Protein 3CJS (pdb70)

Structure (mmCIF, N/CA/C/O backbone):
data_3CJS
#
_entry.id   3CJS
#
_cell.length_a   103.211
_cell.length_b   33.948
_cell.length_c   71.090
_cell.angle_alpha   90.00
_cell.angle_beta   131.76
_cell.angle_gamma   90.00
#
_symmetry.space_group_name_H-M   'C 1 2 1'
#
loop_
_entity.id
_entity.type
_entity.pdbx_description
1 polymer 'Ribosomal protein L11 methyltransferase'
2 polymer '50S ribosomal protein L11'
3 non-polymer 1,2-ETHANEDIOL
4 water water
#
loop_
_atom_site.group_PDB
_atom_site.id
_atom_site.type_symbol
_atom_site.label_atom_id
_atom_site.label_alt_id
_atom_site.label_comp_id
_atom_site.label_asym_id
_atom_site.label_entity_id
_atom_site.label_seq_id
_atom_site.pdbx_PDB_ins_code
_atom_site.Cartn_x
_atom_site.Cartn_y
_atom_site.Cartn_z
_atom_site.occupancy
_atom_site.B_iso_or_equiv
_atom_site.auth_seq_id
_atom_site.auth_comp_id
_atom_site.auth_asym_id
_atom_site.auth_atom_id
_atom_site.pdbx_PDB_model_num
ATOM 1 N N . MET A 1 1 ? 10.524 -12.637 33.360 1.00 21.37 1 MET A N 1
ATOM 2 C CA . MET A 1 1 ? 10.539 -12.273 31.919 1.00 20.76 1 MET A CA 1
ATOM 3 C C . MET A 1 1 ? 11.457 -13.240 31.200 1.00 18.97 1 MET A C 1
ATOM 4 O O . MET A 1 1 ? 12.338 -13.825 31.814 1.00 19.38 1 MET A O 1
ATOM 9 N N . TRP A 1 2 ? 11.200 -13.433 29.916 1.00 16.23 2 TRP A N 1
ATOM 10 C CA . TRP A 1 2 ? 12.080 -14.205 29.052 1.00 14.71 2 TRP A CA 1
ATOM 11 C C . TRP A 1 2 ? 12.730 -13.268 28.054 1.00 14.98 2 TRP A C 1
ATOM 12 O O . TRP A 1 2 ? 12.175 -12.208 27.720 1.00 16.04 2 TRP A O 1
ATOM 23 N N . VAL A 1 3 ? 13.948 -13.605 27.662 1.00 13.87 3 VAL A N 1
ATOM 24 C CA . VAL A 1 3 ? 14.588 -12.907 26.565 1.00 14.02 3 VAL A CA 1
ATOM 25 C C . VAL A 1 3 ? 14.854 -13.877 25.418 1.00 12.72 3 VAL A C 1
ATOM 26 O O . VAL A 1 3 ? 15.216 -15.035 25.644 1.00 12.66 3 VAL A O 1
ATOM 30 N N . TYR A 1 4 ? 14.666 -13.388 24.202 1.00 12.03 4 TYR A N 1
ATOM 31 C CA . TYR A 1 4 ? 15.040 -14.077 22.971 1.00 11.67 4 TYR A CA 1
ATOM 32 C C . TYR A 1 4 ? 16.270 -13.346 22.459 1.00 12.02 4 TYR A C 1
ATOM 33 O O . TYR A 1 4 ? 16.182 -12.175 22.093 1.00 12.15 4 TYR A O 1
ATOM 42 N N . ARG A 1 5 ? 17.412 -14.033 22.460 1.00 11.81 5 ARG A N 1
ATOM 43 C CA . ARG A 1 5 ? 18.677 -13.422 22.069 1.00 12.52 5 ARG A CA 1
ATOM 44 C C . ARG A 1 5 ? 18.999 -13.806 20.645 1.00 12.02 5 ARG A C 1
ATOM 45 O O . ARG A 1 5 ? 19.043 -15.003 20.311 1.00 11.77 5 ARG A O 1
ATOM 53 N N . LEU A 1 6 ? 19.244 -12.799 19.811 1.00 12.13 6 LEU A N 1
ATOM 54 C CA . LEU A 1 6 ? 19.584 -12.991 18.416 1.00 12.66 6 LEU A CA 1
ATOM 55 C C . LEU A 1 6 ? 20.906 -12.307 18.109 1.00 13.07 6 LEU A C 1
ATOM 56 O O . LEU A 1 6 ? 21.100 -11.136 18.433 1.00 13.06 6 LEU A O 1
ATOM 61 N N . LYS A 1 7 ? 21.814 -13.034 17.473 1.00 13.39 7 LYS A N 1
ATOM 62 C CA . LYS A 1 7 ? 23.028 -12.420 16.961 1.00 13.92 7 LYS A CA 1
ATOM 63 C C . LYS A 1 7 ? 22.674 -11.370 15.911 1.00 13.84 7 LYS A C 1
ATOM 64 O O . LYS A 1 7 ? 21.884 -11.644 15.009 1.00 14.71 7 LYS A O 1
ATOM 70 N N . GLY A 1 8 ? 23.268 -10.184 16.031 1.00 13.08 8 GLY A N 1
ATOM 71 C CA . GLY A 1 8 ? 23.053 -9.110 15.068 1.00 13.45 8 GLY A CA 1
ATOM 72 C C . GLY A 1 8 ? 22.734 -7.789 15.738 1.00 13.89 8 GLY A C 1
ATOM 73 O O . GLY A 1 8 ? 22.447 -7.730 16.933 1.00 15.16 8 GLY A O 1
ATOM 74 N N . THR A 1 9 ? 22.758 -6.723 14.950 1.00 14.28 9 THR A N 1
ATOM 75 C CA . THR A 1 9 ? 22.354 -5.398 15.416 1.00 14.00 9 THR A CA 1
ATOM 76 C C . THR A 1 9 ? 20.907 -5.147 15.045 1.00 13.76 9 THR A C 1
ATOM 77 O O . THR A 1 9 ? 20.330 -5.871 14.229 1.00 13.74 9 THR A O 1
ATOM 81 N N . LEU A 1 10 ? 20.319 -4.103 15.627 1.00 13.41 10 LEU A N 1
ATOM 82 C CA . LEU A 1 10 ? 18.959 -3.703 15.264 1.00 13.53 10 LEU A CA 1
ATOM 83 C C . LEU A 1 10 ? 18.851 -3.385 13.776 1.00 13.88 10 LEU A C 1
ATOM 84 O O . LEU A 1 10 ? 17.856 -3.729 13.137 1.00 14.29 10 LEU A O 1
ATOM 89 N N . GLU A 1 11 ? 19.873 -2.734 13.229 1.00 15.15 11 GLU A N 1
ATOM 90 C CA . GLU A 1 11 ? 19.918 -2.450 11.799 1.00 16.08 11 GLU A CA 1
ATOM 91 C C . GLU A 1 11 ? 19.893 -3.736 10.978 1.00 16.25 11 GLU A C 1
ATOM 92 O O . GLU A 1 11 ? 19.039 -3.914 10.110 1.00 17.02 11 GLU A O 1
ATOM 98 N N . ALA A 1 12 ? 20.837 -4.627 11.260 1.00 16.16 12 ALA A N 1
ATOM 99 C CA . ALA A 1 12 ? 20.984 -5.875 10.502 1.00 16.13 12 ALA A CA 1
ATOM 100 C C . ALA A 1 12 ? 19.726 -6.740 10.552 1.00 15.98 12 ALA A C 1
ATOM 101 O O . ALA A 1 12 ? 19.371 -7.392 9.565 1.00 17.15 12 ALA A O 1
ATOM 103 N N . LEU A 1 13 ? 19.056 -6.744 11.702 1.00 14.63 13 LEU A N 1
ATOM 104 C CA . LEU A 1 13 ? 17.886 -7.591 11.885 1.00 14.08 13 LEU A CA 1
ATOM 105 C C . LEU A 1 13 ? 16.564 -6.885 11.586 1.00 13.80 13 LEU A C 1
ATOM 106 O O . LEU A 1 13 ? 15.493 -7.470 11.753 1.00 13.33 13 LEU A O 1
ATOM 111 N N . ASP A 1 14 ? 16.645 -5.641 11.119 1.00 13.96 14 ASP A N 1
ATOM 112 C CA . ASP A 1 14 ? 15.456 -4.819 10.877 1.00 14.42 14 ASP A CA 1
ATOM 113 C C . ASP A 1 14 ? 14.246 -5.557 10.269 1.00 14.12 14 ASP A C 1
ATOM 114 O O . ASP A 1 14 ? 13.131 -5.427 10.780 1.00 13.97 14 ASP A O 1
ATOM 119 N N . PRO A 1 15 ? 14.453 -6.327 9.173 1.00 13.79 15 PRO A N 1
ATOM 120 C CA . PRO A 1 15 ? 13.298 -6.962 8.531 1.00 14.11 15 PRO A CA 1
ATOM 121 C C . PRO A 1 15 ? 12.446 -7.862 9.418 1.00 13.94 15 PRO A C 1
ATOM 122 O O . PRO A 1 15 ? 11.241 -7.960 9.190 1.00 14.78 15 PRO A O 1
ATOM 126 N N . ILE A 1 16 ? 13.047 -8.498 10.425 1.00 13.73 16 ILE A N 1
ATOM 127 C CA . ILE A 1 16 ? 12.281 -9.416 11.278 1.00 14.07 16 ILE A CA 1
ATOM 128 C C . ILE A 1 16 ? 11.753 -8.798 12.576 1.00 14.22 16 ILE A C 1
ATOM 129 O O . ILE A 1 16 ? 11.011 -9.441 13.317 1.00 14.17 16 ILE A O 1
ATOM 134 N N . LEU A 1 17 ? 12.103 -7.541 12.832 1.00 14.98 17 LEU A N 1
ATOM 135 C CA . LEU A 1 17 ? 11.742 -6.922 14.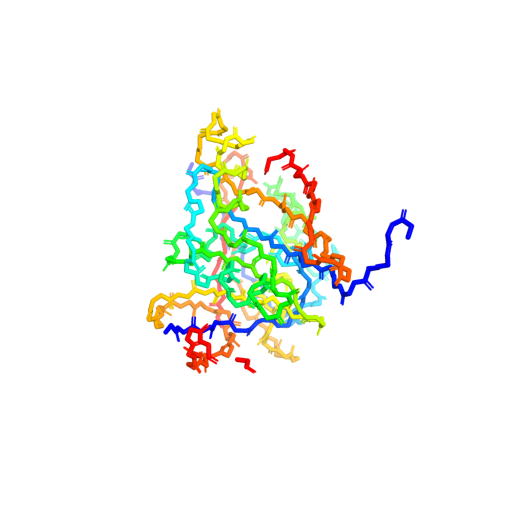116 1.00 15.84 17 LEU A CA 1
ATOM 136 C C . LEU A 1 17 ? 10.227 -6.720 14.333 1.00 16.44 17 LEU A C 1
ATOM 137 O O . LEU A 1 17 ? 9.731 -7.017 15.420 1.00 16.26 17 LEU A O 1
ATOM 142 N N . PRO A 1 18 ? 9.487 -6.224 13.315 1.00 17.41 18 PRO A N 1
ATOM 143 C CA . PRO A 1 18 ? 8.027 -6.131 13.483 1.00 18.11 18 PRO A CA 1
ATOM 144 C C . PRO A 1 18 ? 7.394 -7.481 13.836 1.00 18.76 18 PRO A C 1
ATOM 145 O O . PRO A 1 18 ? 6.490 -7.541 14.677 1.00 19.52 18 PRO A O 1
ATOM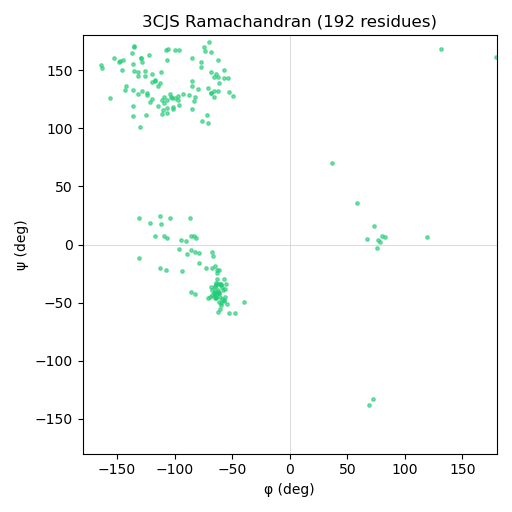 149 N N . GLY A 1 19 ? 7.895 -8.554 13.232 1.00 19.01 19 GLY A N 1
ATOM 150 C CA . GLY A 1 19 ? 7.437 -9.905 13.543 1.00 18.86 19 GLY A CA 1
ATOM 151 C C . GLY A 1 19 ? 7.658 -10.304 14.992 1.00 18.71 19 GLY A C 1
ATOM 152 O O . GLY A 1 19 ? 6.859 -11.046 15.564 1.00 19.37 19 GLY A O 1
ATOM 153 N N . LEU A 1 20 ? 8.740 -9.814 15.594 1.00 17.64 20 LEU A N 1
ATOM 154 C CA . LEU A 1 20 ? 8.993 -10.086 17.013 1.00 16.64 20 LEU A CA 1
ATOM 155 C C . LEU A 1 20 ? 7.943 -9.398 17.882 1.00 16.22 20 LEU A C 1
ATOM 156 O O . LEU A 1 20 ? 7.432 -9.984 18.830 1.00 16.02 20 LEU A O 1
ATOM 161 N N . PHE A 1 21 ? 7.624 -8.148 17.558 1.00 15.71 21 PHE A N 1
ATOM 162 C CA . PHE A 1 21 ? 6.567 -7.434 18.276 1.00 15.78 21 PHE A CA 1
ATOM 163 C C . PHE A 1 21 ? 5.196 -8.074 18.070 1.00 16.43 21 PHE A C 1
ATOM 164 O O . PHE A 1 21 ? 4.422 -8.215 19.022 1.00 15.98 21 PHE A O 1
ATOM 172 N N . ASP A 1 22 ? 4.914 -8.479 16.830 1.00 17.39 22 ASP A N 1
ATOM 173 C CA . ASP A 1 22 ? 3.666 -9.180 16.508 1.00 18.54 22 ASP A CA 1
ATOM 174 C C . ASP A 1 22 ? 3.562 -10.480 17.315 1.00 18.49 22 ASP A C 1
ATOM 175 O O . ASP A 1 22 ? 2.466 -10.897 17.708 1.00 19.34 22 ASP A O 1
ATOM 180 N N . GLY A 1 23 ? 4.707 -11.107 17.565 1.00 18.01 23 GLY A N 1
ATOM 181 C CA . GLY A 1 23 ? 4.756 -12.311 18.367 1.00 17.59 23 GLY A CA 1
ATOM 182 C C . GLY A 1 23 ? 4.684 -12.079 19.867 1.00 17.18 23 GLY A C 1
ATOM 183 O O . GLY A 1 23 ? 4.623 -13.039 20.632 1.00 17.45 23 GLY A O 1
ATOM 184 N N . GLY A 1 24 ? 4.728 -10.813 20.292 1.00 16.11 24 GLY A N 1
ATOM 185 C CA . GLY A 1 24 ? 4.543 -10.466 21.700 1.00 15.36 24 GLY A CA 1
ATOM 186 C C . GLY A 1 24 ? 5.714 -9.768 22.389 1.00 14.46 24 GLY A C 1
ATOM 187 O O . GLY A 1 24 ? 5.664 -9.530 23.594 1.00 15.07 24 GLY A O 1
ATOM 188 N N . ALA A 1 25 ? 6.754 -9.417 21.643 1.00 13.98 25 ALA A N 1
ATOM 189 C CA . ALA A 1 25 ? 7.895 -8.709 22.258 1.00 13.88 25 ALA A CA 1
ATOM 190 C C . ALA A 1 25 ? 7.432 -7.376 22.843 1.00 13.44 25 ALA A C 1
ATOM 191 O O . ALA A 1 25 ? 6.621 -6.655 22.226 1.00 13.99 25 ALA A O 1
ATOM 193 N N . ARG A 1 26 ? 7.938 -7.046 24.029 1.00 12.86 26 ARG A N 1
ATOM 194 C CA . ARG A 1 26 ? 7.561 -5.810 24.724 1.00 13.52 26 ARG A CA 1
ATOM 195 C C . ARG A 1 26 ? 8.538 -4.672 24.412 1.00 12.44 26 ARG A C 1
ATOM 196 O O . ARG A 1 26 ? 8.206 -3.482 24.542 1.00 12.38 26 ARG A O 1
ATOM 204 N N . GLY A 1 27 ? 9.746 -5.041 24.013 1.00 11.16 27 GLY A N 1
ATOM 205 C CA . GLY A 1 27 ? 10.767 -4.062 23.667 1.00 10.63 27 GLY A CA 1
ATOM 206 C C . GLY A 1 27 ? 12.027 -4.803 23.275 1.00 10.59 27 GLY A C 1
ATOM 207 O O . GLY A 1 27 ? 12.184 -5.991 23.615 1.00 11.27 27 GLY A O 1
ATOM 208 N N . LEU A 1 28 ? 12.914 -4.101 22.568 1.00 10.36 28 LEU A N 1
ATOM 209 C CA . LEU A 1 28 ? 14.183 -4.648 22.116 1.00 10.62 28 LEU A CA 1
ATOM 210 C C . LEU A 1 28 ? 15.321 -3.844 22.712 1.00 10.38 28 LEU A C 1
ATOM 211 O O . LEU A 1 28 ? 15.196 -2.628 22.888 1.00 10.81 28 LEU A O 1
ATOM 216 N N . TRP A 1 29 ? 16.428 -4.517 22.998 1.00 10.34 29 TRP A N 1
ATOM 217 C CA . TRP A 1 29 ? 17.614 -3.858 23.548 1.00 10.98 29 TRP A CA 1
ATOM 218 C C . TRP A 1 29 ? 18.810 -4.411 22.810 1.00 11.19 29 TRP A C 1
ATOM 219 O O . TRP A 1 29 ? 19.055 -5.623 22.830 1.00 11.28 29 TRP A O 1
ATOM 230 N N . GLU A 1 30 ? 19.540 -3.529 22.128 1.00 11.02 30 GLU A N 1
ATOM 231 C CA . GLU A 1 30 ? 20.742 -3.952 21.417 1.00 12.60 30 GLU A CA 1
ATOM 232 C C . GLU A 1 30 ? 21.901 -3.988 22.405 1.00 13.49 30 GLU A C 1
ATOM 233 O O . GLU A 1 30 ? 22.202 -2.980 23.040 1.00 12.67 30 GLU A O 1
ATOM 239 N N . ARG A 1 31 ? 22.554 -5.143 22.524 1.00 14.83 31 ARG A N 1
ATOM 240 C CA . ARG A 1 31 ? 23.662 -5.331 23.479 1.00 17.55 31 ARG A CA 1
ATOM 241 C C . ARG A 1 31 ? 24.834 -6.081 22.866 1.00 18.59 31 ARG A C 1
ATOM 242 O O . ARG A 1 31 ? 24.732 -7.279 22.618 1.00 19.70 31 ARG A O 1
ATOM 250 N N . GLU A 1 32 ? 25.947 -5.386 22.658 1.00 20.01 32 GLU A N 1
ATOM 251 C CA . GLU A 1 32 ? 27.191 -5.999 22.181 1.00 20.29 32 GLU A CA 1
ATOM 252 C C . GLU A 1 32 ? 27.014 -7.130 21.160 1.00 20.26 32 GLU A C 1
ATOM 253 O O . GLU A 1 32 ? 27.223 -8.303 21.471 1.00 20.85 32 GLU A O 1
ATOM 259 N N . GLY A 1 33 ? 26.585 -6.767 19.957 1.00 20.45 33 GLY A N 1
ATOM 260 C CA . GLY A 1 33 ? 26.500 -7.723 18.859 1.00 19.60 33 GLY A CA 1
ATOM 261 C C . GLY A 1 33 ? 25.237 -8.567 18.841 1.00 18.38 33 GLY A C 1
ATOM 262 O O . GLY A 1 33 ? 25.130 -9.489 18.032 1.00 19.34 33 GLY A O 1
ATOM 263 N N . GLU A 1 34 ? 24.287 -8.261 19.731 1.00 16.71 34 GLU A N 1
ATOM 264 C CA . GLU A 1 34 ? 23.063 -9.040 19.867 1.00 15.82 34 GLU A CA 1
ATOM 265 C C . GLU A 1 34 ? 21.864 -8.125 20.004 1.00 14.88 34 GLU A C 1
ATOM 266 O O . GLU A 1 34 ? 21.978 -6.992 20.490 1.00 15.21 34 GLU A O 1
ATOM 272 N N . VAL A 1 35 ? 20.700 -8.642 19.626 1.00 13.33 35 VAL A N 1
ATOM 273 C CA . VAL A 1 35 ? 19.437 -8.011 19.970 1.00 13.40 35 VAL A CA 1
ATOM 274 C C . VAL A 1 35 ? 18.751 -8.893 21.001 1.00 13.61 35 VAL A C 1
ATOM 275 O O . VAL A 1 35 ? 18.597 -10.109 20.794 1.00 13.32 35 VAL A O 1
ATOM 279 N N . TRP A 1 36 ? 18.377 -8.277 22.125 1.00 12.66 36 TRP A N 1
ATOM 280 C CA . TRP A 1 36 ? 17.597 -8.940 23.162 1.00 12.92 36 TRP A CA 1
ATOM 281 C C . TRP A 1 36 ? 16.150 -8.502 23.032 1.00 12.43 36 TRP A C 1
ATOM 282 O O . TRP A 1 36 ? 15.827 -7.316 23.179 1.00 12.84 36 TRP A O 1
ATOM 293 N N . ALA A 1 37 ? 15.276 -9.461 22.764 1.00 12.28 37 ALA A N 1
ATOM 294 C CA . ALA A 1 37 ? 13.847 -9.197 22.641 1.00 12.23 37 ALA A CA 1
ATOM 295 C C . ALA A 1 37 ? 13.147 -9.741 23.872 1.00 12.32 37 ALA A C 1
ATOM 296 O O . ALA A 1 37 ? 13.279 -10.924 24.174 1.00 12.70 37 ALA A O 1
ATOM 298 N N . PHE A 1 38 ? 12.403 -8.897 24.578 1.00 12.66 38 PHE A N 1
ATOM 299 C CA . PHE A 1 38 ? 11.797 -9.272 25.854 1.00 12.50 38 PHE A CA 1
ATOM 300 C C . PHE A 1 38 ? 10.350 -9.709 25.723 1.00 12.99 38 PHE A C 1
ATOM 301 O O . PHE A 1 38 ? 9.518 -8.980 25.172 1.00 13.39 38 PHE A O 1
ATOM 309 N N . PHE A 1 39 ? 10.049 -10.884 26.265 1.00 12.26 39 PHE A N 1
ATOM 310 C CA . PHE A 1 39 ? 8.721 -11.498 26.162 1.00 13.02 39 PHE A CA 1
ATOM 311 C C . PHE A 1 39 ? 8.278 -11.956 27.540 1.00 13.18 39 PHE A C 1
ATOM 312 O O . PHE A 1 39 ? 9.094 -12.451 28.314 1.00 13.76 39 PHE A O 1
ATOM 320 N N . PRO A 1 40 ? 6.970 -11.868 27.844 1.00 12.63 40 PRO A N 1
ATOM 321 C CA . PRO A 1 40 ? 6.525 -12.447 29.102 1.00 12.76 40 PRO A CA 1
ATOM 322 C C . PRO A 1 40 ? 6.811 -13.947 29.206 1.00 12.27 40 PRO A C 1
ATOM 323 O O . PRO A 1 40 ? 7.083 -14.442 30.296 1.00 13.55 40 PRO A O 1
ATOM 327 N N . ALA A 1 41 ? 6.714 -14.664 28.089 1.00 11.86 41 ALA A N 1
ATOM 328 C CA . ALA A 1 41 ? 7.050 -16.090 28.058 1.00 12.43 41 ALA A CA 1
ATOM 329 C C . ALA A 1 41 ? 7.493 -16.420 26.651 1.00 12.34 41 ALA A C 1
ATOM 330 O O . ALA A 1 41 ? 7.200 -15.669 25.715 1.00 13.34 41 ALA A O 1
ATOM 332 N N . PRO A 1 42 ? 8.214 -17.541 26.481 1.00 12.19 42 PRO A N 1
ATOM 333 C CA . PRO A 1 42 ? 8.574 -17.930 25.120 1.00 12.24 42 PRO A CA 1
ATOM 334 C C . PRO A 1 42 ? 7.366 -18.106 24.214 1.00 12.46 42 PRO A C 1
ATOM 335 O O . PRO A 1 42 ? 6.275 -18.431 24.685 1.00 12.63 42 PRO A O 1
ATOM 339 N N . VAL A 1 43 ? 7.575 -17.850 22.924 1.00 12.27 43 VAL A N 1
ATOM 340 C CA . VAL A 1 43 ? 6.537 -18.009 21.913 1.00 12.54 43 VAL A CA 1
ATOM 341 C C . VAL A 1 43 ? 7.148 -18.687 20.697 1.00 12.03 43 VAL A C 1
ATOM 342 O O . VAL A 1 43 ? 8.376 -18.763 20.561 1.00 12.61 43 VAL A O 1
ATOM 346 N N . ASP A 1 44 ? 6.295 -19.180 19.815 1.00 12.78 44 ASP A N 1
ATOM 347 C CA . ASP A 1 44 ? 6.709 -19.827 18.594 1.00 13.01 44 ASP A CA 1
ATOM 348 C C . ASP A 1 44 ? 7.283 -18.826 17.567 1.00 13.40 44 ASP A C 1
ATOM 349 O O . ASP A 1 44 ? 6.563 -17.985 17.047 1.00 13.54 44 ASP A O 1
ATOM 354 N N . LEU A 1 45 ? 8.588 -18.917 17.311 1.00 13.06 45 LEU A N 1
ATOM 355 C CA . LEU A 1 45 ? 9.299 -18.099 16.322 1.00 13.75 45 LEU A CA 1
ATOM 356 C C . LEU A 1 45 ? 10.223 -19.006 15.522 1.00 13.94 45 LEU A C 1
ATOM 357 O O . LEU A 1 45 ? 10.696 -20.008 16.059 1.00 14.77 45 LEU A O 1
ATOM 362 N N . PRO A 1 46 ? 10.479 -18.668 14.243 1.00 14.14 46 PRO A N 1
ATOM 363 C CA . PRO A 1 46 ? 11.282 -19.514 13.355 1.00 14.24 46 PRO A CA 1
ATOM 364 C C . PRO A 1 46 ? 12.792 -19.243 13.344 1.00 14.44 46 PRO A C 1
ATOM 365 O O . PRO A 1 46 ? 13.522 -19.898 12.606 1.00 15.95 46 PRO A O 1
ATOM 369 N N . TYR A 1 47 ? 13.267 -18.315 14.168 1.00 12.51 47 TYR A N 1
ATOM 370 C CA . TYR A 1 47 ? 14.606 -17.746 13.966 1.00 12.40 47 TYR A CA 1
ATOM 371 C C . TYR A 1 47 ? 15.757 -18.462 14.644 1.00 11.94 47 TYR A C 1
ATOM 372 O O . TYR A 1 47 ? 16.911 -18.119 14.407 1.00 11.85 47 TYR A O 1
ATOM 381 N N . GLU A 1 48 ? 15.444 -19.441 15.494 1.00 11.48 48 GLU A N 1
ATOM 382 C CA . GLU A 1 48 ? 16.472 -20.161 16.265 1.00 11.97 48 GLU A CA 1
ATOM 383 C C . GLU A 1 48 ? 17.294 -19.206 17.135 1.00 11.68 48 GLU A C 1
ATOM 384 O O . GLU A 1 48 ? 18.506 -19.389 17.316 1.00 12.50 48 GLU A O 1
ATOM 390 N N . GLY A 1 49 ? 16.636 -18.187 17.668 1.00 11.42 49 GLY A N 1
ATOM 391 C CA . GLY A 1 49 ? 17.258 -17.391 18.718 1.00 11.58 49 GLY A CA 1
ATOM 392 C C . GLY A 1 49 ? 17.347 -18.212 19.994 1.00 11.46 49 GLY A C 1
ATOM 393 O O . GLY A 1 49 ? 16.817 -19.325 20.078 1.00 12.72 49 GLY A O 1
ATOM 394 N N . VAL A 1 50 ? 17.994 -17.652 21.004 1.00 11.13 50 VAL A N 1
ATOM 395 C CA . VAL A 1 50 ? 18.192 -18.363 22.267 1.00 10.90 50 VAL A CA 1
ATOM 396 C C . VAL A 1 50 ? 17.211 -17.810 23.291 1.00 10.79 50 VAL A C 1
ATOM 397 O O . VAL A 1 50 ? 17.146 -16.598 23.515 1.00 11.07 50 VAL A O 1
ATOM 401 N N . TRP A 1 51 ? 16.448 -18.713 23.904 1.00 10.38 51 TRP A N 1
ATOM 402 C CA . TRP A 1 51 ? 15.557 -18.367 25.016 1.00 10.30 51 TRP A CA 1
ATOM 403 C C . TRP A 1 51 ? 16.288 -18.438 26.349 1.00 11.03 51 TRP A C 1
ATOM 404 O O . TRP A 1 51 ? 16.919 -19.451 26.669 1.00 10.36 51 TRP A O 1
ATOM 415 N N . GLU A 1 52 ? 16.177 -17.361 27.125 1.00 11.08 52 GLU A N 1
ATOM 416 C CA . GLU A 1 52 ? 16.809 -17.266 28.431 1.00 12.45 52 GLU A CA 1
ATOM 417 C C . GLU A 1 52 ? 15.888 -16.520 29.396 1.00 12.25 52 GLU A C 1
ATOM 418 O O . GLU A 1 52 ? 15.339 -15.476 29.048 1.00 12.58 52 GLU A O 1
ATOM 424 N N . GLU A 1 53 ? 15.707 -17.051 30.597 1.00 12.73 53 GLU A N 1
ATOM 425 C CA . GLU A 1 53 ? 14.893 -16.339 31.584 1.00 14.63 53 GLU A CA 1
ATOM 426 C C . GLU A 1 53 ? 15.730 -15.315 32.323 1.00 16.56 53 GLU A C 1
ATOM 427 O O . GLU 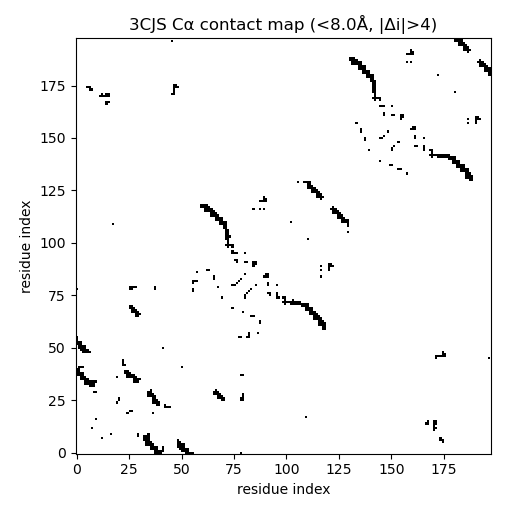A 1 53 ? 16.856 -15.607 32.735 1.00 16.39 53 GLU A O 1
ATOM 433 N N . VAL A 1 54 ? 15.153 -14.129 32.498 1.00 19.28 54 VAL A N 1
ATOM 434 C CA . VAL A 1 54 ? 15.812 -13.037 33.203 1.00 22.41 54 VAL A CA 1
ATOM 435 C C . VAL A 1 54 ? 14.929 -12.524 34.336 1.00 23.97 54 VAL A C 1
ATOM 436 O O . VAL A 1 54 ? 13.700 -12.513 34.218 1.00 24.18 54 VAL A O 1
ATOM 440 N N . GLY A 1 55 ? 15.556 -12.123 35.439 1.00 26.36 55 GLY A N 1
ATOM 441 C CA . GLY A 1 55 ? 14.845 -11.456 36.531 1.00 29.13 55 GLY A CA 1
ATOM 442 C C . GLY A 1 55 ? 14.750 -9.970 36.235 1.00 30.90 55 GLY A C 1
ATOM 443 O O . GLY A 1 55 ? 15.510 -9.447 35.413 1.00 31.72 55 GLY A O 1
ATOM 444 N N . ASP A 1 56 ? 13.813 -9.288 36.890 1.00 32.29 56 ASP A N 1
ATOM 445 C CA . ASP A 1 56 ? 13.643 -7.844 36.717 1.00 33.41 56 ASP A CA 1
ATOM 446 C C . ASP A 1 56 ? 14.875 -7.077 37.198 1.00 33.75 56 ASP A C 1
ATOM 447 O O . ASP A 1 56 ? 15.236 -6.045 36.624 1.00 34.01 56 ASP A O 1
ATOM 452 N N . GLU A 1 57 ? 15.514 -7.595 38.247 1.00 33.94 57 GLU A N 1
ATOM 453 C CA . GLU A 1 57 ? 16.714 -6.984 38.812 1.00 34.33 57 GLU A CA 1
ATOM 454 C C . GLU A 1 57 ? 17.549 -8.014 39.565 1.00 34.55 57 GLU A C 1
ATOM 455 O O . GLU A 1 57 ? 18.717 -7.776 39.872 1.00 34.76 57 GLU A O 1
ATOM 456 N N . TRP A 1 59 ? 20.635 -7.322 37.759 1.00 31.49 59 TRP A N 1
ATOM 457 C CA . TRP A 1 59 ? 21.849 -6.532 37.954 1.00 31.54 59 TRP A CA 1
ATOM 458 C C . TRP A 1 59 ? 22.175 -6.363 39.437 1.00 31.66 59 TRP A C 1
ATOM 459 O O . TRP A 1 59 ? 23.329 -6.136 39.807 1.00 32.03 59 TRP A O 1
ATOM 470 N N . MET B 2 1 ? 30.741 16.915 32.712 1.00 25.85 1 MET B N 1
ATOM 471 C CA . MET B 2 1 ? 30.419 17.823 31.570 1.00 25.51 1 MET B CA 1
ATOM 472 C C . MET B 2 1 ? 29.096 17.532 30.821 1.00 24.90 1 MET B C 1
ATOM 473 O O . MET B 2 1 ? 28.707 18.323 29.954 1.00 26.19 1 MET B O 1
ATOM 478 N N . LYS B 2 2 ? 28.370 16.452 31.126 1.00 23.20 2 LYS B N 1
ATOM 479 C CA . LYS B 2 2 ? 28.558 15.537 32.261 1.00 20.59 2 LYS B CA 1
ATOM 480 C C . LYS B 2 2 ? 29.293 14.272 31.821 1.00 18.38 2 LYS B C 1
ATOM 481 O O . LYS B 2 2 ? 29.404 14.023 30.627 1.00 19.47 2 LYS B O 1
ATOM 487 N N . LYS B 2 3 ? 29.763 13.469 32.779 1.00 15.79 3 LYS B N 1
ATOM 488 C CA . LYS B 2 3 ? 30.424 12.191 32.455 1.00 13.80 3 LYS B CA 1
ATOM 489 C C . LYS B 2 3 ? 29.418 11.082 32.195 1.00 12.94 3 LYS B C 1
ATOM 490 O O . LYS B 2 3 ? 28.513 10.822 33.001 1.00 13.61 3 LYS B O 1
ATOM 496 N N . VAL B 2 4 ? 29.571 10.443 31.051 1.00 11.49 4 VAL B N 1
ATOM 497 C CA . VAL B 2 4 ? 28.686 9.359 30.636 1.00 12.17 4 VAL B CA 1
ATOM 498 C C . VAL B 2 4 ? 29.046 8.047 31.326 1.00 12.55 4 VAL B C 1
ATOM 499 O O . VAL B 2 4 ? 30.227 7.664 31.389 1.00 12.06 4 VAL B O 1
ATOM 503 N N . VAL B 2 5 ? 28.030 7.347 31.834 1.00 12.15 5 VAL B N 1
ATOM 504 C CA . VAL B 2 5 ? 28.232 5.997 32.374 1.00 12.80 5 VAL B CA 1
ATOM 505 C C . VAL B 2 5 ? 27.664 4.886 31.493 1.00 13.09 5 VAL B C 1
ATOM 506 O O . VAL B 2 5 ? 28.087 3.738 31.602 1.00 13.42 5 VAL B O 1
ATOM 510 N N . ALA B 2 6 ? 26.704 5.213 30.635 1.00 11.97 6 ALA B N 1
ATOM 511 C CA . ALA B 2 6 ? 26.138 4.208 29.754 1.00 12.27 6 ALA B CA 1
ATOM 512 C C . ALA B 2 6 ? 25.382 4.840 28.623 1.00 11.86 6 ALA B C 1
ATOM 513 O O . ALA B 2 6 ? 24.874 5.961 28.752 1.00 12.23 6 ALA B O 1
ATOM 515 N N . VAL B 2 7 ? 25.285 4.095 27.533 1.00 12.54 7 VAL B N 1
ATOM 516 C CA . VAL B 2 7 ? 24.362 4.409 26.456 1.00 13.98 7 VAL B CA 1
ATOM 517 C C . VAL B 2 7 ? 23.551 3.154 26.176 1.00 14.07 7 VAL B C 1
ATOM 518 O O . VAL B 2 7 ? 24.092 2.044 26.087 1.00 15.17 7 VAL B O 1
ATOM 522 N N . VAL B 2 8 ? 22.243 3.338 26.082 1.00 12.55 8 VAL B N 1
ATOM 523 C CA . VAL B 2 8 ? 21.281 2.240 25.985 1.00 12.93 8 VAL B CA 1
ATOM 524 C C . VAL B 2 8 ? 20.515 2.423 24.685 1.00 11.92 8 VAL B C 1
ATOM 525 O O . VAL B 2 8 ? 19.899 3.473 24.486 1.00 12.28 8 VAL B O 1
ATOM 529 N N . LYS B 2 9 ? 20.554 1.421 23.812 1.00 12.08 9 LYS B N 1
ATOM 530 C CA . LYS B 2 9 ? 19.926 1.476 22.497 1.00 11.82 9 LYS B CA 1
ATOM 531 C C . LYS B 2 9 ? 18.742 0.504 22.501 1.00 11.02 9 LYS B C 1
ATOM 532 O O . LYS B 2 9 ? 18.936 -0.711 22.596 1.00 11.22 9 LYS B O 1
ATOM 538 N N . LEU B 2 10 ? 17.530 1.057 22.427 1.00 10.89 10 LEU B N 1
ATOM 539 C CA . LEU B 2 10 ? 16.289 0.273 22.492 1.00 11.36 10 LEU B CA 1
ATOM 540 C C . LEU B 2 10 ? 15.445 0.502 21.245 1.00 11.98 10 LEU B C 1
ATOM 541 O O . LEU B 2 10 ? 15.654 1.474 20.497 1.00 11.62 10 LEU B O 1
ATOM 546 N N . GLN B 2 11 ? 14.493 -0.404 21.023 1.00 11.46 11 GLN B N 1
ATOM 547 C CA . GLN B 2 11 ? 13.311 -0.099 20.222 1.00 12.07 11 GLN B CA 1
ATOM 548 C C . GLN B 2 11 ? 12.097 -0.398 21.079 1.00 10.94 11 GLN B C 1
ATOM 549 O O . GLN B 2 11 ? 11.979 -1.479 21.670 1.00 11.27 11 GLN B O 1
ATOM 555 N N . LEU B 2 12 ? 11.205 0.579 21.152 1.00 11.20 12 LEU B N 1
ATOM 556 C CA . LEU B 2 12 ? 10.028 0.488 22.006 1.00 11.35 12 LEU B CA 1
ATOM 557 C C . LEU B 2 12 ? 8.785 0.878 21.214 1.00 11.86 12 LEU B C 1
ATOM 558 O O . LEU B 2 12 ? 8.865 1.704 20.303 1.00 12.42 12 LEU B O 1
ATOM 563 N N . PRO B 2 13 ? 7.632 0.288 21.544 1.00 11.75 13 PRO B N 1
ATOM 564 C CA . PRO B 2 13 ? 6.393 0.684 20.877 1.00 11.88 13 PRO B CA 1
ATOM 565 C C . PRO B 2 13 ? 6.005 2.108 21.272 1.00 11.54 13 PRO B C 1
ATOM 566 O O . PRO B 2 13 ? 6.013 2.459 22.465 1.00 11.50 13 PRO B O 1
ATOM 570 N N . ALA B 2 14 ? 5.709 2.918 20.258 1.00 12.06 14 ALA B N 1
ATOM 571 C CA . ALA B 2 14 ? 5.306 4.309 20.471 1.00 12.53 14 ALA B CA 1
ATOM 572 C C . ALA B 2 14 ? 4.201 4.453 21.519 1.00 12.27 14 ALA B C 1
ATOM 573 O O . ALA B 2 14 ? 3.177 3.778 21.450 1.00 12.65 14 ALA B O 1
ATOM 575 N N . GLY B 2 15 ? 4.433 5.312 22.502 1.00 12.20 15 GLY B N 1
ATOM 576 C CA . GLY B 2 15 ? 3.420 5.652 23.500 1.00 13.19 15 GLY B CA 1
ATOM 577 C C . GLY B 2 15 ? 3.179 4.599 24.559 1.00 13.93 15 GLY B C 1
ATOM 578 O O . GLY B 2 15 ? 2.376 4.812 25.480 1.00 14.7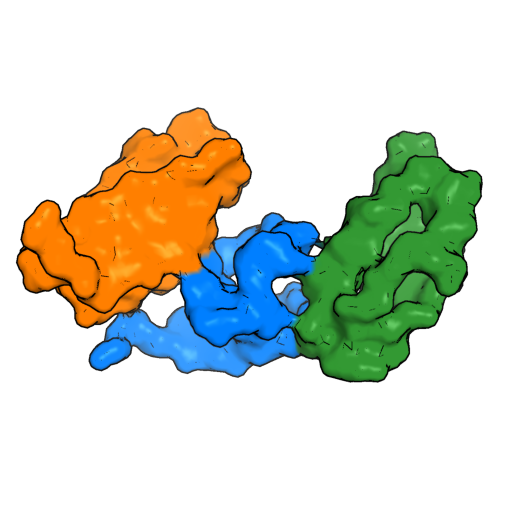4 15 GLY B O 1
ATOM 579 N N . LYS B 2 16 ? 3.864 3.464 24.443 1.00 14.30 16 LYS B N 1
ATOM 580 C CA . LYS B 2 16 ? 3.496 2.283 25.219 1.00 14.93 16 LYS B CA 1
ATOM 581 C C . LYS B 2 16 ? 4.604 1.751 26.112 1.00 15.18 16 LYS B C 1
ATOM 582 O O . LYS B 2 16 ? 4.544 0.595 26.560 1.00 17.38 16 LYS B O 1
ATOM 588 N N . ALA B 2 17 ? 5.615 2.576 26.388 1.00 14.31 17 ALA B N 1
ATOM 589 C CA . ALA B 2 17 ? 6.668 2.173 27.325 1.00 14.31 17 ALA B CA 1
ATOM 590 C C . ALA B 2 17 ? 6.109 1.971 28.730 1.00 13.96 17 ALA B C 1
ATOM 591 O O . ALA B 2 17 ? 5.186 2.673 29.147 1.00 13.71 17 ALA B O 1
ATOM 593 N N . THR B 2 18 ? 6.694 1.028 29.458 1.00 13.42 18 THR B N 1
ATOM 594 C CA . THR B 2 18 ? 6.398 0.849 30.878 1.00 13.71 18 THR B CA 1
ATOM 595 C C . THR B 2 18 ? 7.720 0.647 31.622 1.00 13.65 18 THR B C 1
ATOM 596 O O . THR B 2 18 ? 8.768 0.508 30.987 1.00 13.53 18 THR B O 1
ATOM 600 N N . PRO B 2 19 ? 7.688 0.668 32.968 1.00 14.47 19 PRO B N 1
ATOM 601 C CA . PRO B 2 19 ? 8.938 0.404 33.693 1.00 15.06 19 PRO B CA 1
ATOM 602 C C . PRO B 2 19 ? 9.478 -1.021 33.572 1.00 15.46 19 PRO B C 1
ATOM 603 O O . PRO B 2 19 ? 10.575 -1.308 34.081 1.00 16.44 19 PRO B O 1
ATOM 607 N N . ALA B 2 20 ? 8.718 -1.913 32.936 1.00 14.76 20 ALA B N 1
ATOM 608 C CA . ALA B 2 20 ? 9.148 -3.299 32.785 1.00 14.90 20 ALA B CA 1
ATOM 609 C C . ALA B 2 20 ? 10.362 -3.434 31.842 1.00 14.54 20 ALA B C 1
ATOM 610 O O . ALA B 2 20 ? 10.716 -2.481 31.132 1.00 15.38 20 ALA B O 1
ATOM 612 N N . PRO B 2 21 ? 11.035 -4.608 31.862 1.00 14.14 21 PRO B N 1
ATOM 613 C CA . PRO B 2 21 ? 12.158 -4.842 30.942 1.00 14.04 21 PRO B CA 1
ATOM 614 C C . PRO B 2 21 ? 11.760 -4.674 29.463 1.00 13.69 21 PRO B C 1
ATOM 615 O O . PRO B 2 21 ? 10.657 -5.053 29.082 1.00 14.49 21 PRO B O 1
ATOM 619 N N . PRO B 2 22 ? 12.658 -4.130 28.625 1.00 13.11 22 PRO B N 1
ATOM 620 C CA . PRO B 2 22 ? 14.060 -3.787 28.869 1.00 12.66 22 PRO B CA 1
ATOM 621 C C . PRO B 2 22 ? 14.311 -2.481 29.631 1.00 12.55 22 PRO B C 1
ATOM 622 O O . PRO B 2 22 ? 15.433 -2.281 30.104 1.00 12.82 22 PRO B O 1
ATOM 626 N N . VAL B 2 23 ? 13.303 -1.606 29.733 1.00 12.62 23 VAL B N 1
ATOM 627 C CA . VAL B 2 23 ? 13.513 -0.272 30.309 1.00 12.84 23 VAL B CA 1
ATOM 628 C C . VAL B 2 23 ? 14.016 -0.301 31.760 1.00 12.71 23 VAL B C 1
ATOM 629 O O . VAL B 2 23 ? 15.015 0.339 32.078 1.00 12.50 23 VAL B O 1
ATOM 633 N N . GLY B 2 24 ? 13.324 -1.035 32.629 1.00 13.30 24 GLY B N 1
ATOM 634 C CA . GLY B 2 24 ? 13.691 -1.087 34.042 1.00 13.39 24 GLY B CA 1
ATOM 635 C C . GLY B 2 24 ? 15.145 -1.456 34.290 1.00 13.80 24 GLY B C 1
ATOM 636 O O . GLY B 2 24 ? 15.878 -0.701 34.932 1.00 14.15 24 GLY B O 1
ATOM 637 N N . PRO B 2 25 ? 15.569 -2.636 33.820 1.00 14.41 25 PRO B N 1
ATOM 638 C CA . PRO B 2 25 ? 16.967 -3.008 34.057 1.00 14.89 25 PRO B CA 1
ATOM 639 C C . PRO B 2 25 ? 17.996 -2.169 33.308 1.00 14.71 25 PRO B C 1
ATOM 640 O O . PRO B 2 25 ? 19.065 -1.887 33.860 1.00 15.11 25 PRO B O 1
ATOM 644 N N . ALA B 2 26 ? 17.688 -1.774 32.070 1.00 13.66 26 ALA B N 1
ATOM 645 C CA . ALA B 2 26 ? 18.661 -1.046 31.239 1.00 13.78 26 ALA B CA 1
ATOM 646 C C . ALA B 2 26 ? 18.992 0.308 31.857 1.00 13.24 26 ALA B C 1
ATOM 647 O O . ALA B 2 26 ? 20.157 0.714 31.917 1.00 14.12 26 ALA B O 1
ATOM 649 N N . LEU B 2 27 ? 17.960 1.025 32.285 1.00 13.15 27 LEU B N 1
ATOM 650 C CA . LEU B 2 27 ? 18.164 2.304 32.962 1.00 13.58 27 LEU B CA 1
ATOM 651 C C . LEU B 2 27 ? 18.482 2.181 34.438 1.00 13.29 27 LEU B C 1
ATOM 652 O O . LEU B 2 27 ? 19.356 2.882 34.933 1.00 13.26 27 LEU B O 1
ATOM 657 N N . GLY B 2 28 ? 17.768 1.291 35.127 1.00 13.39 28 GLY B N 1
ATOM 658 C CA . GLY B 2 28 ? 17.880 1.162 36.571 1.00 14.13 28 GLY B CA 1
ATOM 659 C C . GLY B 2 28 ? 19.246 0.749 37.054 1.00 14.62 28 GLY B C 1
ATOM 660 O O . GLY B 2 28 ? 19.672 1.184 38.116 1.00 15.20 28 GLY B O 1
ATOM 661 N N . GLN B 2 29 ? 19.948 -0.073 36.277 1.00 15.19 29 GLN B N 1
ATOM 662 C CA . GLN B 2 29 ? 21.283 -0.487 36.714 1.00 16.49 29 GLN B CA 1
ATOM 663 C C . GLN B 2 29 ? 22.256 0.678 36.859 1.00 15.19 29 GLN B C 1
ATOM 664 O O . GLN B 2 29 ? 23.239 0.579 37.583 1.00 15.09 29 GLN B O 1
ATOM 670 N N . HIS B 2 30 ? 21.958 1.782 36.181 1.00 13.83 30 HIS B N 1
ATOM 671 C CA . HIS B 2 30 ? 22.757 2.991 36.276 1.00 14.52 30 HIS B CA 1
ATOM 672 C C . HIS B 2 30 ? 22.085 4.098 37.076 1.00 13.98 30 HIS B C 1
ATOM 673 O O . HIS B 2 30 ? 22.600 5.209 37.174 1.00 15.00 30 HIS B O 1
ATOM 680 N N . GLY B 2 31 ? 20.940 3.776 37.674 1.00 14.00 31 GLY B N 1
ATOM 681 C CA . GLY B 2 31 ? 20.245 4.717 38.546 1.00 13.57 31 GLY B CA 1
ATOM 682 C C . GLY B 2 31 ? 19.406 5.771 37.857 1.00 13.08 31 GLY B C 1
ATOM 683 O O . GLY B 2 31 ? 18.919 6.683 38.516 1.00 13.58 31 GLY B O 1
ATOM 684 N N . ALA B 2 32 ? 19.247 5.676 36.536 1.00 13.01 32 ALA B N 1
ATOM 685 C CA . ALA B 2 32 ? 18.379 6.618 35.833 1.00 12.49 32 ALA B C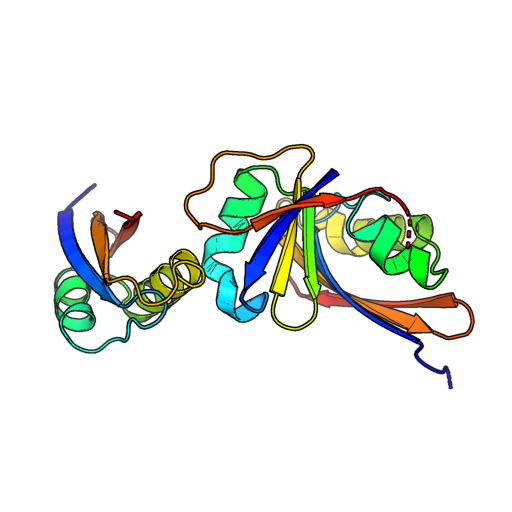A 1
ATOM 686 C C . ALA B 2 32 ? 16.933 6.429 36.271 1.00 12.39 32 ALA B C 1
ATOM 687 O O . ALA B 2 32 ? 16.489 5.310 36.483 1.00 12.31 32 ALA B O 1
ATOM 689 N N . ASN B 2 33 ? 16.200 7.534 36.357 1.00 12.06 33 ASN B N 1
ATOM 690 C CA . ASN B 2 33 ? 14.837 7.505 36.849 1.00 12.43 33 ASN B CA 1
ATOM 691 C C . ASN B 2 33 ? 13.922 6.838 35.834 1.00 12.40 33 ASN B C 1
ATOM 692 O O . ASN B 2 33 ? 13.584 7.428 34.807 1.00 12.11 33 ASN B O 1
ATOM 697 N N . ILE B 2 34 ? 13.539 5.598 36.131 1.00 12.43 34 ILE B N 1
ATOM 698 C CA . ILE B 2 34 ? 12.800 4.763 35.185 1.00 13.31 34 ILE B CA 1
ATOM 699 C C . ILE B 2 34 ? 11.476 5.397 34.784 1.00 13.36 34 ILE B C 1
ATOM 700 O O . ILE B 2 34 ? 11.162 5.510 33.589 1.00 13.60 34 ILE B O 1
ATOM 705 N N . MET B 2 35 ? 10.701 5.821 35.775 1.00 13.58 35 MET B N 1
ATOM 706 C CA . MET B 2 35 ? 9.398 6.411 35.491 1.00 13.87 35 MET B CA 1
ATOM 707 C C . MET B 2 35 ? 9.494 7.721 34.729 1.00 13.63 35 MET B C 1
ATOM 708 O O . MET B 2 35 ? 8.664 8.004 33.873 1.00 13.72 35 MET B O 1
ATOM 713 N N . GLU B 2 36 ? 10.513 8.523 35.023 1.00 13.23 36 GLU B N 1
ATOM 714 C CA . GLU B 2 36 ? 10.694 9.753 34.277 1.00 12.97 36 GLU B CA 1
ATOM 715 C C . GLU B 2 36 ? 10.968 9.452 32.810 1.00 12.11 36 GLU B C 1
ATOM 716 O O . GLU B 2 36 ? 10.437 10.124 31.935 1.00 11.75 36 GLU B O 1
ATOM 722 N N . PHE B 2 37 ? 11.812 8.455 32.538 1.00 11.42 37 PHE B N 1
ATOM 723 C CA . PHE B 2 37 ? 12.045 8.094 31.148 1.00 11.95 37 PHE B CA 1
ATOM 724 C C . PHE B 2 37 ? 10.772 7.570 30.479 1.00 11.62 37 PHE B C 1
ATOM 725 O O . PHE B 2 37 ? 10.456 7.943 29.355 1.00 12.19 37 PHE B O 1
ATOM 733 N N . VAL B 2 38 ? 10.055 6.691 31.169 1.00 11.98 38 VAL B N 1
ATOM 734 C CA . VAL B 2 38 ? 8.807 6.129 30.617 1.00 12.01 38 VAL B CA 1
ATOM 735 C C . VAL B 2 38 ? 7.856 7.254 30.216 1.00 11.32 38 VAL B C 1
ATOM 736 O O . VAL B 2 38 ? 7.345 7.285 29.082 1.00 11.63 38 VAL B O 1
ATOM 740 N N . LYS B 2 39 ? 7.617 8.177 31.144 1.00 11.24 39 LYS B N 1
ATOM 741 C CA . LYS B 2 39 ? 6.711 9.287 30.868 1.00 11.67 39 LYS B CA 1
ATOM 742 C C . LYS B 2 39 ? 7.220 10.167 29.726 1.00 11.22 39 LYS B C 1
ATOM 743 O O . LYS B 2 39 ? 6.455 10.602 28.889 1.00 11.47 39 LYS B O 1
ATOM 749 N N . ALA B 2 40 ? 8.526 10.431 29.700 1.00 11.00 40 ALA B N 1
ATOM 750 C CA . ALA B 2 40 ? 9.098 11.302 28.675 1.00 11.17 40 ALA B CA 1
ATOM 751 C C . ALA B 2 40 ? 9.056 10.660 27.291 1.00 11.32 40 ALA B C 1
ATOM 752 O O . ALA B 2 40 ? 8.692 11.317 26.306 1.00 11.51 40 ALA B O 1
ATOM 754 N N . PHE B 2 41 ? 9.432 9.380 27.220 1.00 10.83 41 PHE B N 1
ATOM 755 C CA . PHE B 2 41 ? 9.348 8.632 25.969 1.00 11.03 41 PHE B CA 1
ATOM 756 C C . PHE B 2 41 ? 7.910 8.571 25.468 1.00 10.70 41 PHE B C 1
ATOM 757 O O . PHE B 2 41 ? 7.653 8.771 24.275 1.00 11.35 41 PHE B O 1
ATOM 765 N N . ASN B 2 42 ? 6.983 8.282 26.374 1.00 10.19 42 ASN B N 1
ATOM 766 C CA . ASN B 2 42 ? 5.575 8.200 25.967 1.00 10.38 42 ASN B CA 1
ATOM 767 C C . ASN B 2 42 ? 5.026 9.550 25.489 1.00 10.85 42 ASN B C 1
ATOM 768 O O . ASN B 2 42 ? 4.259 9.604 24.530 1.00 11.80 42 ASN B O 1
ATOM 773 N N . ALA B 2 43 ? 5.459 10.638 26.126 1.00 11.07 43 ALA B N 1
ATOM 774 C CA . ALA B 2 43 ? 5.073 11.965 25.664 1.00 11.47 43 ALA B CA 1
ATOM 775 C C . ALA B 2 43 ? 5.671 12.231 24.276 1.00 11.00 43 ALA B C 1
ATOM 776 O O . ALA B 2 43 ? 5.000 12.762 23.395 1.00 11.80 43 ALA B O 1
ATOM 778 N N . ALA B 2 44 ? 6.930 11.835 24.085 1.00 11.65 44 ALA B N 1
ATOM 779 C CA . ALA B 2 44 ? 7.633 12.066 22.825 1.00 11.52 44 ALA B CA 1
ATOM 780 C C . ALA B 2 44 ? 7.071 11.272 21.666 1.00 12.42 44 ALA B C 1
ATOM 781 O O . ALA B 2 44 ? 7.304 11.617 20.512 1.00 13.23 44 ALA B O 1
ATOM 783 N N . THR B 2 45 ? 6.342 10.196 21.966 1.00 12.02 45 THR B N 1
ATOM 784 C CA . THR B 2 45 ? 5.959 9.239 20.927 1.00 12.54 45 THR B CA 1
ATOM 785 C C . THR B 2 45 ? 4.487 8.819 20.872 1.00 13.38 45 THR B C 1
ATOM 786 O O . THR B 2 45 ? 4.104 8.175 19.910 1.00 12.85 45 THR B O 1
ATOM 790 N N . ALA B 2 46 ? 3.668 9.140 21.883 1.00 13.95 46 ALA B N 1
ATOM 791 C CA . ALA B 2 46 ? 2.279 8.644 21.912 1.00 15.14 46 ALA B CA 1
ATOM 792 C C . ALA B 2 46 ? 1.476 8.988 20.663 1.00 16.06 46 ALA B C 1
ATOM 793 O O . ALA B 2 46 ? 0.650 8.192 20.213 1.00 16.14 46 ALA B O 1
ATOM 795 N N . ASN B 2 47 ? 1.742 10.154 20.081 1.00 16.72 47 ASN B N 1
ATOM 796 C CA . ASN B 2 47 ? 0.979 10.585 18.920 1.00 18.00 47 ASN B CA 1
ATOM 797 C C . ASN B 2 47 ? 1.447 9.966 17.593 1.00 19.00 47 ASN B C 1
ATOM 798 O O . ASN B 2 47 ? 0.928 10.312 16.531 1.00 19.57 47 ASN B O 1
ATOM 803 N N . MET B 2 48 ? 2.407 9.041 17.671 1.00 20.16 48 MET B N 1
ATOM 804 C CA . MET B 2 48 ? 2.909 8.320 16.493 1.00 22.13 48 MET B CA 1
ATOM 805 C C . MET B 2 48 ? 2.082 7.077 16.147 1.00 22.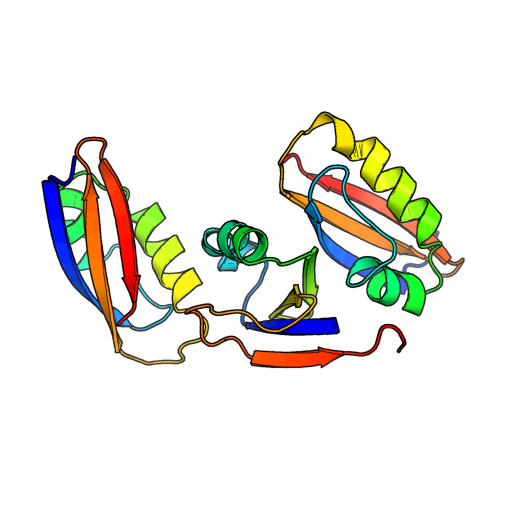55 48 MET B C 1
ATOM 806 O O . MET B 2 48 ? 2.337 6.410 15.138 1.00 23.62 48 MET B O 1
ATOM 811 N N . GLY B 2 49 ? 1.097 6.758 16.982 1.00 22.86 49 GLY B N 1
ATOM 812 C CA . GLY B 2 49 ? 0.251 5.586 16.755 1.00 22.30 49 GLY B CA 1
ATOM 813 C C . GLY B 2 49 ? 0.952 4.260 17.019 1.00 22.37 49 GLY B C 1
ATOM 814 O O . GLY B 2 49 ? 1.614 4.099 18.047 1.00 22.40 49 GLY B O 1
ATOM 815 N N . ASP B 2 50 ? 0.813 3.318 16.081 1.00 22.45 50 ASP B N 1
ATOM 816 C CA . ASP B 2 50 ? 1.284 1.924 16.259 1.00 22.51 50 ASP B CA 1
ATOM 817 C C . ASP B 2 50 ? 2.766 1.657 15.888 1.00 22.04 50 ASP B C 1
ATOM 818 O O . ASP B 2 50 ? 3.172 0.514 15.628 1.00 23.39 50 ASP B O 1
ATOM 823 N N . ALA B 2 51 ? 3.579 2.703 15.902 1.00 20.46 51 ALA B N 1
ATOM 824 C CA . ALA B 2 51 ? 4.957 2.619 15.435 1.00 18.67 51 ALA B CA 1
ATOM 825 C C . ALA B 2 51 ? 5.899 1.945 16.435 1.00 17.26 51 ALA B C 1
ATOM 826 O O . ALA B 2 51 ? 5.628 1.902 17.638 1.00 16.63 51 ALA B O 1
ATOM 828 N N . ILE B 2 52 ? 7.004 1.418 15.913 1.00 15.45 52 ILE B N 1
ATOM 829 C CA . ILE B 2 52 ? 8.131 0.986 16.732 1.00 15.19 52 ILE B CA 1
ATOM 830 C C . ILE B 2 52 ? 9.207 2.061 16.642 1.00 14.72 52 ILE B C 1
ATOM 831 O O . ILE B 2 52 ? 9.634 2.442 15.544 1.00 15.78 52 ILE B O 1
ATOM 836 N N . VAL B 2 53 ? 9.650 2.555 17.794 1.00 13.65 53 VAL B N 1
ATOM 837 C CA . VAL B 2 53 ? 10.522 3.731 17.823 1.00 13.27 53 VAL B CA 1
ATOM 838 C C . VAL B 2 53 ? 11.919 3.390 18.342 1.00 12.58 53 VAL B C 1
ATOM 839 O O . VAL B 2 53 ? 12.070 2.972 19.482 1.00 12.40 53 VAL B O 1
ATOM 843 N N . PRO B 2 54 ? 12.950 3.597 17.516 1.00 11.57 5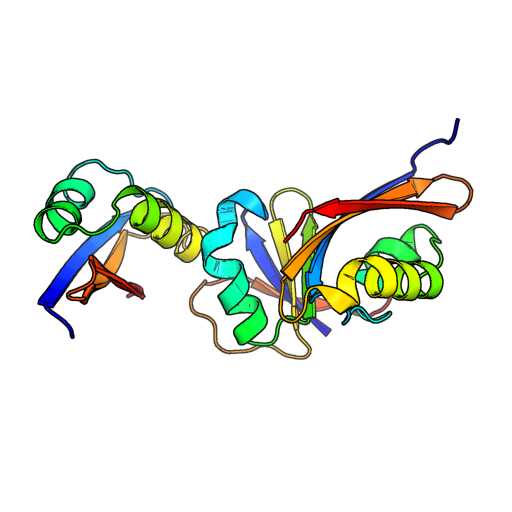4 PRO B N 1
ATOM 844 C CA . PRO B 2 54 ? 14.331 3.536 17.995 1.00 11.82 54 PRO B CA 1
ATOM 845 C C . PRO B 2 54 ? 14.584 4.678 18.978 1.00 11.49 54 PRO B C 1
ATOM 846 O O . PRO B 2 54 ? 14.216 5.819 18.714 1.00 11.31 54 PRO B O 1
ATOM 850 N N . VAL B 2 55 ? 15.182 4.366 20.119 1.00 11.18 55 VAL B N 1
ATOM 851 C CA . VAL B 2 55 ? 15.496 5.382 21.112 1.00 11.49 55 VAL B CA 1
ATOM 852 C C . VAL B 2 55 ? 16.831 5.051 21.749 1.00 11.54 55 VAL B C 1
ATOM 853 O O . VAL B 2 55 ? 17.102 3.898 22.082 1.00 12.23 55 VAL B O 1
ATOM 857 N N . GLU B 2 56 ? 17.659 6.077 21.908 1.00 11.06 56 GLU B N 1
ATOM 858 C CA . GLU B 2 56 ? 18.963 5.922 22.555 1.00 11.73 56 GLU B CA 1
ATOM 859 C C . GLU B 2 56 ? 18.996 6.809 23.778 1.00 11.27 56 GLU B C 1
ATOM 860 O O . GLU B 2 56 ? 18.753 8.020 23.687 1.00 10.99 56 GLU B O 1
ATOM 866 N N . ILE B 2 57 ? 19.291 6.192 24.921 1.00 10.58 57 ILE B N 1
ATOM 867 C CA . ILE B 2 57 ? 19.306 6.873 26.213 1.00 11.22 57 ILE B CA 1
ATOM 868 C C . ILE B 2 57 ? 20.746 6.943 26.683 1.00 11.08 57 ILE B C 1
ATOM 869 O O . ILE B 2 57 ? 21.430 5.916 26.768 1.00 11.71 57 ILE B O 1
ATOM 874 N N . THR B 2 58 ? 21.220 8.149 26.972 1.00 10.32 58 THR B N 1
ATOM 875 C CA . THR B 2 58 ? 22.555 8.332 27.524 1.00 10.62 58 THR B CA 1
ATOM 876 C C . THR B 2 58 ? 22.367 8.628 28.998 1.00 10.84 58 THR B C 1
ATOM 877 O O . THR B 2 58 ? 21.572 9.504 29.367 1.00 11.74 58 THR B O 1
ATOM 881 N N . ILE B 2 59 ? 23.091 7.901 29.842 1.00 10.84 59 ILE B N 1
ATOM 882 C CA . ILE B 2 59 ? 22.971 8.053 31.287 1.00 11.39 59 ILE B CA 1
ATOM 883 C C . ILE B 2 59 ? 24.281 8.587 31.825 1.00 11.07 59 ILE B C 1
ATOM 884 O O . ILE B 2 59 ? 25.354 8.114 31.439 1.00 11.43 59 ILE B O 1
ATOM 889 N N . TYR B 2 60 ? 24.187 9.552 32.731 1.00 10.37 60 TYR B N 1
ATOM 890 C CA . TYR B 2 60 ? 25.354 10.273 33.261 1.00 10.05 60 TYR B CA 1
ATOM 891 C C . TYR B 2 60 ? 25.674 9.876 34.701 1.00 10.51 60 TYR B C 1
ATOM 892 O O . TYR B 2 60 ? 24.872 9.228 35.380 1.00 11.26 60 TYR B O 1
ATOM 901 N N . ALA B 2 61 ? 26.858 10.274 35.163 1.00 10.79 61 ALA B N 1
ATOM 902 C CA . ALA B 2 61 ? 27.318 9.869 36.483 1.00 11.57 61 ALA B CA 1
ATOM 903 C C . ALA B 2 61 ? 26.446 10.389 37.629 1.00 11.72 61 ALA B C 1
ATOM 904 O O . ALA B 2 61 ? 26.420 9.794 38.705 1.00 13.14 61 ALA B O 1
ATOM 906 N N . ASP B 2 62 ? 25.733 11.489 37.394 1.00 11.55 62 ASP B N 1
ATOM 907 C CA . ASP B 2 62 ? 24.792 12.018 38.397 1.00 12.98 62 ASP B CA 1
ATOM 908 C C . ASP B 2 62 ? 23.406 11.364 38.307 1.00 12.87 62 ASP B C 1
ATOM 909 O O . ASP B 2 62 ? 22.464 11.799 38.979 1.00 13.42 62 ASP B O 1
ATOM 914 N N . ARG B 2 63 ? 23.300 10.330 37.467 1.00 12.43 63 ARG B N 1
ATOM 915 C CA . ARG B 2 63 ? 22.081 9.523 37.268 1.00 13.35 63 ARG B CA 1
ATOM 916 C C . ARG B 2 63 ? 21.024 10.209 36.405 1.00 13.29 63 ARG B C 1
ATOM 917 O O . ARG B 2 63 ? 19.943 9.659 36.193 1.00 15.03 63 ARG B O 1
ATOM 925 N N . SER B 2 64 ? 21.352 11.384 35.888 1.00 12.43 64 SER B N 1
ATOM 926 C CA . SER B 2 64 ? 20.476 12.045 34.920 1.00 12.46 64 SER B CA 1
ATOM 927 C C . SER B 2 64 ? 20.577 11.312 33.580 1.00 12.10 64 SER B C 1
ATOM 928 O O . SER B 2 64 ? 21.469 10.478 33.364 1.00 12.52 64 SER B O 1
ATOM 931 N N . PHE B 2 65 ? 19.655 11.607 32.671 1.00 12.17 65 PHE B N 1
ATOM 932 C CA . PHE B 2 65 ? 19.715 11.014 31.347 1.00 12.18 65 PHE B CA 1
ATOM 933 C C . PHE B 2 65 ? 19.235 12.002 30.302 1.00 11.52 65 PHE B C 1
ATOM 934 O O . PHE B 2 65 ? 18.520 12.970 30.606 1.00 12.07 65 PHE B O 1
ATOM 942 N N . THR B 2 66 ? 19.642 11.751 29.062 1.00 10.73 66 THR B N 1
ATOM 943 C CA . THR B 2 66 ? 19.090 12.415 27.896 1.00 10.76 66 THR B CA 1
ATOM 944 C C . THR B 2 66 ? 18.701 11.321 26.906 1.00 10.57 66 THR B C 1
ATOM 945 O O . THR B 2 66 ? 19.184 10.181 27.002 1.00 10.99 66 THR B O 1
ATOM 949 N N . PHE B 2 67 ? 17.834 11.634 25.948 1.00 10.47 67 PHE B N 1
ATOM 950 C CA . PHE B 2 67 ? 17.489 10.630 24.966 1.00 10.51 67 PHE B CA 1
ATOM 951 C C . PHE B 2 67 ? 17.194 11.236 23.611 1.00 9.97 67 PHE B C 1
ATOM 952 O O . PHE B 2 67 ? 16.872 12.422 23.503 1.00 10.37 67 PHE B O 1
ATOM 960 N N . VAL B 2 68 ? 17.329 10.405 22.580 1.00 10.53 68 VAL B N 1
ATOM 961 C CA . VAL B 2 68 ? 17.056 10.777 21.193 1.00 10.80 68 VAL B CA 1
ATOM 962 C C . VAL B 2 68 ? 16.185 9.676 20.597 1.00 10.86 68 VAL B C 1
ATOM 963 O O . VAL B 2 68 ? 16.513 8.484 20.719 1.00 11.09 68 VAL B O 1
ATOM 967 N N . THR B 2 69 ? 15.080 10.073 19.973 1.00 11.30 69 THR B N 1
ATOM 968 C CA . THR B 2 69 ? 14.238 9.136 19.230 1.00 12.50 69 THR B CA 1
ATOM 969 C C . THR B 2 69 ? 14.403 9.350 17.737 1.00 14.07 69 THR B C 1
ATOM 970 O O . THR B 2 69 ? 14.818 10.426 17.280 1.00 13.55 69 THR B O 1
ATOM 974 N N . LYS B 2 70 ? 14.061 8.316 16.970 1.00 16.21 70 LYS B N 1
ATOM 975 C CA . LYS B 2 70 ? 14.005 8.420 15.514 1.00 18.99 70 LYS B CA 1
ATOM 976 C C . LYS B 2 70 ? 12.582 8.114 15.063 1.00 20.28 70 LYS B C 1
ATOM 977 O O . LYS B 2 70 ? 11.921 7.254 15.628 1.00 20.31 70 LYS B O 1
ATOM 983 N N . THR B 2 71 ? 12.103 8.880 14.084 1.00 22.75 71 THR B N 1
ATOM 984 C CA . THR B 2 71 ? 10.787 8.668 13.489 1.00 25.15 71 THR B CA 1
ATOM 985 C C . THR B 2 71 ? 10.982 7.836 12.227 1.00 26.23 71 THR B C 1
ATOM 986 O O . THR B 2 71 ? 11.683 8.268 11.308 1.00 26.75 71 THR B O 1
ATOM 990 N N . PRO B 2 72 ? 10.371 6.652 12.156 1.00 27.83 72 PRO B N 1
ATOM 991 C CA . PRO B 2 72 ? 9.459 6.137 13.173 1.00 28.66 72 PRO B CA 1
ATOM 992 C C . PRO B 2 72 ? 9.859 4.721 13.546 1.00 29.28 72 PRO B C 1
ATOM 993 O O . PRO B 2 72 ? 9.765 3.806 12.728 1.00 29.96 72 PRO B O 1
ATOM 995 N N . LYS C 2 3 ? -3.062 -11.315 -5.974 1.00 25.43 3 LYS C N 1
ATOM 996 C CA . LYS C 2 3 ? -3.053 -12.805 -6.017 1.00 25.18 3 LYS C CA 1
ATOM 997 C C . LYS C 2 3 ? -1.651 -13.359 -6.251 1.00 25.02 3 LYS C C 1
ATOM 998 O O . LYS C 2 3 ? -0.761 -12.647 -6.726 1.00 25.23 3 LYS C O 1
ATOM 999 N N . VAL C 2 4 ? -1.472 -14.637 -5.920 1.00 24.76 4 VAL C N 1
ATOM 1000 C CA . VAL C 2 4 ? -0.203 -15.341 -6.120 1.00 24.54 4 VAL C CA 1
ATOM 1001 C C . VAL C 2 4 ? 0.081 -15.522 -7.612 1.00 24.43 4 VAL C C 1
ATOM 1002 O O . VAL C 2 4 ? -0.784 -15.981 -8.358 1.00 24.60 4 VAL C O 1
ATOM 1006 N N . VAL C 2 5 ? 1.286 -15.156 -8.044 1.00 24.17 5 VAL C N 1
ATOM 1007 C CA . VAL C 2 5 ? 1.681 -15.369 -9.441 1.00 24.12 5 VAL C CA 1
ATOM 1008 C C . VAL C 2 5 ? 2.793 -16.411 -9.608 1.00 23.93 5 VAL C C 1
ATOM 1009 O O . VAL C 2 5 ? 2.966 -16.966 -10.696 1.00 23.91 5 VAL C O 1
ATOM 1013 N N . ALA C 2 6 ? 3.533 -16.674 -8.528 1.00 23.62 6 ALA C N 1
ATOM 1014 C CA . ALA C 2 6 ? 4.664 -17.605 -8.564 1.00 23.54 6 ALA C CA 1
ATOM 1015 C C . ALA C 2 6 ? 5.106 -18.078 -7.185 1.00 23.38 6 ALA C C 1
ATOM 1016 O O . ALA C 2 6 ? 4.945 -17.366 -6.190 1.00 23.18 6 ALA C O 1
ATOM 1018 N N . VAL C 2 7 ? 5.670 -19.286 -7.147 1.00 23.67 7 VAL C N 1
ATOM 1019 C CA . VAL C 2 7 ? 6.272 -19.854 -5.940 1.00 23.86 7 VAL C CA 1
ATOM 1020 C C . VAL C 2 7 ? 7.682 -20.372 -6.257 1.00 23.87 7 VAL C C 1
ATOM 1021 O O . VAL C 2 7 ? 7.850 -21.454 -6.835 1.00 24.31 7 VAL C O 1
ATOM 1025 N N . VAL C 2 8 ? 8.685 -19.582 -5.879 1.00 23.60 8 VAL C N 1
ATOM 1026 C CA . VAL C 2 8 ? 10.088 -19.873 -6.182 1.00 23.29 8 VAL C CA 1
ATOM 1027 C C . VAL C 2 8 ? 10.735 -20.644 -5.033 1.00 22.87 8 VAL C C 1
ATOM 1028 O O . VAL C 2 8 ? 10.646 -20.239 -3.874 1.00 22.48 8 VAL C O 1
ATOM 1032 N N . LYS C 2 9 ? 11.387 -21.754 -5.362 1.00 22.43 9 LYS C N 1
ATOM 1033 C CA . LYS C 2 9 ? 12.088 -22.555 -4.367 1.00 22.09 9 LYS C CA 1
ATOM 1034 C C . LYS C 2 9 ? 13.597 -22.431 -4.544 1.00 21.61 9 LYS C C 1
ATOM 1035 O O . LYS C 2 9 ? 14.128 -22.723 -5.617 1.00 21.58 9 LYS C O 1
ATOM 1041 N N . LEU C 2 10 ? 14.273 -21.975 -3.492 1.00 20.84 10 LEU C N 1
ATOM 1042 C CA . LEU C 2 10 ? 15.728 -21.817 -3.493 1.00 20.21 10 LEU C CA 1
ATOM 1043 C C . LEU C 2 10 ? 16.369 -22.487 -2.279 1.00 19.99 10 LEU C C 1
ATOM 1044 O O . LEU C 2 10 ? 15.698 -22.754 -1.282 1.00 20.00 10 LEU C O 1
ATOM 1049 N N . GLN C 2 11 ? 17.668 -22.758 -2.384 1.00 19.49 11 GLN C N 1
ATOM 1050 C CA . GLN C 2 11 ? 18.468 -23.256 -1.266 1.00 19.22 11 GLN C CA 1
ATOM 1051 C C . GLN C 2 11 ? 19.651 -22.311 -1.101 1.00 18.43 11 GLN C C 1
ATOM 1052 O O . GLN C 2 11 ? 20.526 -22.252 -1.963 1.00 18.51 11 GLN C O 1
ATOM 1058 N N . LEU C 2 12 ? 19.672 -21.562 -0.004 1.00 17.57 12 LEU C N 1
ATOM 1059 C CA . LEU C 2 12 ? 20.655 -20.491 0.159 1.00 17.34 12 LEU C CA 1
ATOM 1060 C C . LEU C 2 12 ? 21.452 -20.619 1.453 1.00 17.09 12 LEU C C 1
ATOM 1061 O O . LEU C 2 12 ? 20.928 -21.118 2.448 1.00 17.33 12 LEU C O 1
ATOM 1066 N N . PRO C 2 13 ? 22.722 -20.161 1.443 1.00 16.81 13 PRO C N 1
ATOM 1067 C CA . PRO C 2 13 ? 23.528 -20.186 2.671 1.00 16.80 13 PRO C CA 1
ATOM 1068 C C . PRO C 2 13 ? 22.933 -19.244 3.702 1.00 16.56 13 PRO C C 1
ATOM 1069 O O . PRO C 2 13 ? 22.696 -18.068 3.410 1.00 16.61 13 PRO C O 1
ATOM 1073 N N . ALA C 2 14 ? 22.684 -19.765 4.900 1.00 16.41 14 ALA C N 1
ATOM 1074 C CA . ALA C 2 14 ? 22.091 -18.965 5.973 1.00 16.55 14 ALA C CA 1
ATOM 1075 C C . ALA C 2 14 ? 22.875 -17.680 6.206 1.00 16.88 14 ALA C C 1
ATOM 1076 O O . ALA C 2 14 ? 24.104 -17.698 6.312 1.00 17.08 14 ALA C O 1
ATOM 1078 N N . GLY C 2 15 ? 22.148 -16.566 6.261 1.00 17.47 15 GLY C N 1
ATOM 1079 C CA . GLY C 2 15 ? 22.720 -15.251 6.535 1.00 18.16 15 GLY C CA 1
ATOM 1080 C C . GLY C 2 15 ? 23.640 -14.679 5.467 1.00 18.77 15 GLY C C 1
ATOM 1081 O O . GLY C 2 15 ? 24.208 -13.595 5.658 1.00 19.61 15 GLY C O 1
ATOM 1082 N N . LYS C 2 16 ? 23.772 -15.382 4.338 1.00 18.70 16 LYS C N 1
ATOM 1083 C CA . LYS C 2 16 ? 24.790 -15.060 3.335 1.00 19.02 16 LYS C CA 1
ATOM 1084 C C . LYS C 2 16 ? 24.266 -14.958 1.900 1.00 18.61 16 LYS C C 1
ATOM 1085 O O . LYS C 2 16 ? 25.029 -15.109 0.947 1.00 19.02 16 LYS C O 1
ATOM 1091 N N . ALA C 2 17 ? 22.970 -14.707 1.748 1.00 17.97 17 ALA C N 1
ATOM 1092 C CA . ALA C 2 17 ? 22.401 -14.481 0.419 1.00 17.87 17 ALA C CA 1
ATOM 1093 C C . ALA C 2 17 ? 22.923 -13.164 -0.154 1.00 17.91 17 ALA C C 1
ATOM 1094 O O . ALA C 2 17 ? 23.227 -12.232 0.595 1.00 17.97 17 ALA C O 1
ATOM 1096 N N . THR C 2 18 ? 23.053 -13.117 -1.481 1.00 18.12 18 THR C N 1
ATOM 1097 C CA . THR C 2 18 ? 23.448 -11.908 -2.211 1.00 18.49 18 THR C CA 1
ATOM 1098 C C . THR C 2 18 ? 22.528 -11.766 -3.427 1.00 19.00 18 THR C C 1
ATOM 1099 O O . THR C 2 18 ? 21.765 -12.685 -3.723 1.00 18.87 18 THR C O 1
ATOM 1103 N N . PRO C 2 19 ? 22.590 -10.619 -4.138 1.00 19.38 19 PRO C N 1
ATOM 1104 C CA . PRO C 2 19 ? 21.814 -10.499 -5.382 1.00 19.60 19 PRO C CA 1
ATOM 1105 C C . PRO C 2 19 ? 22.276 -11.430 -6.513 1.00 19.75 19 PRO C C 1
ATOM 1106 O O . PRO C 2 19 ? 21.587 -11.545 -7.524 1.00 19.72 19 PRO C O 1
ATOM 1110 N N . ALA C 2 20 ? 23.423 -12.087 -6.342 1.00 20.05 20 ALA C N 1
ATOM 1111 C CA . ALA C 2 20 ? 23.974 -12.982 -7.364 1.00 20.57 20 ALA C CA 1
ATOM 1112 C C . ALA C 2 20 ? 23.037 -14.172 -7.638 1.00 20.65 20 ALA C C 1
ATOM 1113 O O . ALA C 2 20 ? 22.184 -14.487 -6.806 1.00 21.12 20 ALA C O 1
ATOM 1115 N N . PRO C 2 21 ? 23.176 -14.823 -8.814 1.00 21.05 21 PRO C N 1
ATOM 1116 C CA . PRO C 2 21 ? 22.395 -16.035 -9.083 1.00 20.96 21 PRO C CA 1
ATOM 1117 C C . PRO C 2 21 ? 22.562 -17.080 -7.974 1.00 21.10 21 PRO C C 1
ATOM 1118 O O . PRO C 2 21 ? 23.659 -17.213 -7.422 1.00 21.31 21 PRO C O 1
ATOM 1122 N N . PRO C 2 22 ? 21.486 -17.822 -7.642 1.00 20.78 22 PRO C N 1
ATOM 1123 C CA . PRO C 2 22 ? 20.179 -17.833 -8.312 1.00 20.32 22 PRO C CA 1
ATOM 1124 C C . PRO C 2 22 ? 19.213 -16.702 -7.912 1.00 19.19 22 PRO C C 1
ATOM 1125 O O . PRO C 2 22 ? 18.154 -16.567 -8.528 1.00 18.52 22 PRO C O 1
ATOM 1129 N N . VAL C 2 23 ? 19.576 -15.903 -6.909 1.00 18.18 23 VAL C N 1
ATOM 1130 C CA . VAL C 2 23 ? 18.650 -14.939 -6.305 1.00 17.22 23 VAL C CA 1
ATOM 1131 C C . VAL C 2 23 ? 18.153 -13.858 -7.282 1.00 16.67 23 VAL C C 1
ATOM 1132 O O . VAL C 2 23 ? 16.947 -13.700 -7.472 1.00 16.02 23 VAL C O 1
ATOM 1136 N N . GLY C 2 24 ? 19.083 -13.109 -7.870 1.00 15.85 24 GLY C N 1
ATOM 1137 C CA . GLY C 2 24 ? 18.724 -12.076 -8.851 1.00 15.99 24 GLY C CA 1
ATOM 1138 C C . GLY C 2 24 ? 17.744 -12.519 -9.934 1.00 16.16 24 GLY C C 1
ATOM 1139 O O . GLY C 2 24 ? 16.669 -11.917 -10.079 1.00 15.64 24 GLY C O 1
ATOM 1140 N N . PRO C 2 25 ? 18.112 -13.555 -10.714 1.00 16.66 25 PRO C N 1
ATOM 1141 C CA . PRO C 2 25 ? 17.182 -14.049 -11.735 1.00 16.83 25 PRO C CA 1
ATOM 1142 C C . PRO C 2 25 ? 15.855 -14.583 -11.200 1.00 16.79 25 PRO C C 1
ATOM 1143 O O . PRO C 2 25 ? 14.806 -14.305 -11.781 1.00 16.67 25 PRO C O 1
ATOM 1147 N N . ALA C 2 26 ? 15.900 -15.334 -10.099 1.00 16.47 26 ALA C N 1
ATOM 1148 C CA . ALA C 2 26 ? 14.700 -16.002 -9.591 1.00 16.44 26 ALA C CA 1
ATOM 1149 C C . ALA C 2 26 ? 13.646 -15.009 -9.131 1.00 16.41 26 ALA C C 1
ATOM 1150 O O . ALA C 2 26 ? 12.456 -15.218 -9.370 1.00 16.70 26 ALA C O 1
ATOM 1152 N N . LEU C 2 27 ? 14.087 -13.933 -8.482 1.00 16.46 27 LEU C N 1
ATOM 1153 C CA . LEU C 2 27 ? 13.185 -12.889 -7.985 1.00 16.84 27 LEU C CA 1
ATOM 1154 C C . LEU C 2 27 ? 12.874 -11.848 -9.060 1.00 16.10 27 LEU C C 1
ATOM 1155 O O . LEU C 2 27 ? 11.731 -11.404 -9.204 1.00 15.91 27 LEU C O 1
ATOM 1160 N N . GLY C 2 28 ? 13.903 -11.472 -9.816 1.00 15.13 28 GLY C N 1
ATOM 1161 C CA . GLY C 2 28 ? 13.786 -10.424 -10.828 1.00 14.12 28 GLY C CA 1
ATOM 1162 C C . GLY C 2 28 ? 12.838 -10.784 -11.953 1.00 14.37 28 GLY C C 1
ATOM 1163 O O . GLY C 2 28 ? 12.170 -9.914 -12.500 1.00 14.19 28 GLY C O 1
ATOM 1164 N N . GLN C 2 29 ? 12.766 -12.067 -12.294 1.00 13.92 29 GLN C N 1
ATOM 1165 C CA . GLN C 2 29 ? 11.899 -12.511 -13.396 1.00 13.92 29 GLN C CA 1
ATOM 1166 C C . GLN C 2 29 ? 10.432 -12.226 -13.092 1.00 14.03 29 GLN C C 1
ATOM 1167 O O . GLN C 2 29 ? 9.613 -12.155 -14.004 1.00 13.23 29 GLN C O 1
ATOM 1173 N N . HIS C 2 30 ? 10.117 -12.074 -11.803 1.00 14.09 30 HIS C N 1
ATOM 1174 C CA . HIS C 2 30 ? 8.753 -11.796 -11.346 1.00 14.73 30 HIS C CA 1
ATOM 1175 C C . HIS C 2 30 ? 8.607 -10.370 -10.828 1.00 15.13 30 HIS C C 1
ATOM 1176 O O . HIS C 2 30 ? 7.558 -10.011 -10.285 1.00 15.39 30 HIS C O 1
ATOM 1183 N N . GLY C 2 31 ? 9.646 -9.559 -11.005 1.00 15.17 31 GLY C N 1
ATOM 1184 C CA . GLY C 2 31 ? 9.630 -8.151 -10.609 1.00 15.53 31 GLY C CA 1
ATOM 1185 C C . GLY C 2 31 ? 9.712 -7.904 -9.112 1.00 15.40 31 GLY C C 1
ATOM 1186 O O . GLY C 2 31 ? 9.439 -6.797 -8.652 1.00 16.34 31 GLY C O 1
ATOM 1187 N N . ALA C 2 32 ? 10.107 -8.921 -8.361 1.00 15.53 32 ALA C N 1
ATOM 1188 C CA . ALA C 2 32 ? 10.198 -8.785 -6.912 1.00 15.58 32 ALA C CA 1
ATOM 1189 C C . ALA C 2 32 ? 11.470 -8.012 -6.565 1.00 15.68 32 ALA C C 1
ATOM 1190 O O . ALA C 2 32 ? 12.441 -8.021 -7.339 1.00 16.07 32 ALA C O 1
ATOM 1192 N N . ASN C 2 33 ? 11.450 -7.329 -5.421 1.00 15.38 33 ASN C N 1
ATOM 1193 C CA . ASN C 2 33 ? 12.568 -6.497 -4.993 1.00 15.50 33 ASN C CA 1
ATOM 1194 C C . ASN C 2 33 ? 13.686 -7.381 -4.455 1.00 15.54 33 ASN C C 1
ATOM 1195 O O . ASN C 2 33 ? 13.586 -7.928 -3.353 1.00 14.97 33 ASN C O 1
ATOM 1200 N N . ILE C 2 34 ? 14.749 -7.514 -5.241 1.00 15.59 34 ILE C N 1
ATOM 1201 C CA . ILE C 2 34 ? 15.860 -8.416 -4.917 1.00 16.18 34 ILE C CA 1
ATOM 1202 C C . ILE C 2 34 ? 16.541 -8.039 -3.611 1.00 15.89 34 ILE C C 1
ATOM 1203 O O . ILE C 2 34 ? 16.748 -8.892 -2.742 1.00 15.62 34 ILE C O 1
ATOM 1208 N N . MET C 2 35 ? 16.886 -6.762 -3.479 1.00 16.69 35 MET C N 1
ATOM 1209 C CA . MET C 2 35 ? 17.522 -6.255 -2.271 1.00 17.63 35 MET C CA 1
ATOM 1210 C C . MET C 2 35 ? 16.661 -6.518 -1.041 1.00 17.22 35 MET C C 1
ATOM 12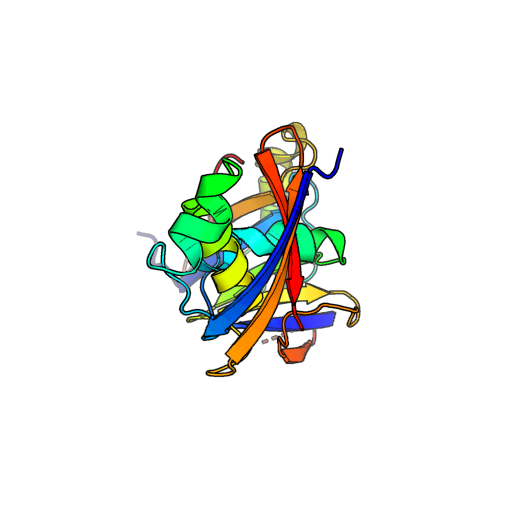11 O O . MET C 2 35 ? 17.152 -7.010 -0.025 1.00 16.50 35 MET C O 1
ATOM 1216 N N . GLU C 2 36 ? 15.377 -6.189 -1.137 1.00 16.95 36 GLU C N 1
ATOM 1217 C CA . GLU C 2 36 ? 14.453 -6.421 -0.026 1.00 17.75 36 GLU C CA 1
ATOM 1218 C C . GLU C 2 36 ? 14.469 -7.894 0.384 1.00 16.76 36 GLU C C 1
ATOM 1219 O O . GLU C 2 36 ? 14.535 -8.203 1.576 1.00 16.37 36 GLU C O 1
ATOM 1225 N N . PHE C 2 37 ? 14.433 -8.799 -0.594 1.00 16.07 37 PHE C N 1
ATOM 1226 C CA . PHE C 2 37 ? 14.470 -10.230 -0.281 1.00 15.66 37 PHE C CA 1
ATOM 1227 C C . PHE C 2 37 ? 15.783 -10.653 0.370 1.00 15.40 37 PHE C C 1
ATOM 1228 O O . PHE C 2 37 ? 15.772 -11.379 1.364 1.00 14.93 37 PHE C O 1
ATOM 1236 N N . VAL C 2 38 ? 16.903 -10.210 -0.194 1.00 15.09 38 VAL C N 1
ATOM 1237 C CA . VAL C 2 38 ? 18.220 -10.562 0.337 1.00 15.58 38 VAL C CA 1
ATOM 1238 C C . VAL C 2 38 ? 18.323 -10.127 1.800 1.00 15.44 38 VAL C C 1
ATOM 1239 O O . VAL C 2 38 ? 18.716 -10.926 2.668 1.00 15.90 38 VAL C O 1
ATOM 1243 N N . LYS C 2 39 ? 17.952 -8.878 2.076 1.00 15.59 39 LYS C N 1
ATOM 1244 C CA . LYS C 2 39 ? 18.014 -8.356 3.446 1.00 15.47 39 LYS C CA 1
ATOM 1245 C C . LYS C 2 39 ? 17.104 -9.136 4.396 1.00 15.16 39 LYS C C 1
ATOM 1246 O O . LYS C 2 39 ? 17.500 -9.453 5.529 1.00 15.18 39 LYS C O 1
ATOM 1252 N N . ALA C 2 40 ? 15.902 -9.470 3.929 1.00 14.64 40 ALA C N 1
ATOM 1253 C CA . ALA C 2 40 ? 14.919 -10.181 4.746 1.00 14.42 40 ALA C CA 1
ATOM 1254 C C . ALA C 2 40 ? 15.315 -11.629 5.004 1.00 14.04 40 ALA C C 1
ATOM 1255 O O . ALA C 2 40 ? 15.257 -12.095 6.157 1.00 13.91 40 ALA C O 1
ATOM 1257 N N . PHE C 2 41 ? 15.738 -12.331 3.953 1.00 14.02 41 PHE C N 1
ATOM 1258 C CA . PHE C 2 41 ? 16.230 -13.697 4.102 1.00 13.86 41 PHE C CA 1
ATOM 1259 C C . PHE C 2 41 ? 17.420 -13.750 5.056 1.00 14.26 41 PHE C C 1
ATOM 1260 O O . PHE C 2 41 ? 17.462 -14.596 5.959 1.00 14.23 41 PHE C O 1
ATOM 1268 N N . ASN C 2 42 ? 18.381 -12.849 4.871 1.00 14.35 42 ASN C N 1
ATOM 1269 C CA . ASN C 2 42 ? 19.571 -12.823 5.727 1.00 14.81 42 ASN C CA 1
ATOM 1270 C C . ASN C 2 42 ? 19.265 -12.554 7.192 1.00 14.51 42 ASN C C 1
ATOM 1271 O O . ASN C 2 42 ? 19.858 -13.182 8.071 1.00 14.78 42 ASN C O 1
ATOM 1276 N N . ALA C 2 43 ? 18.321 -11.653 7.454 1.00 14.09 43 ALA C N 1
ATOM 1277 C CA . ALA C 2 43 ? 17.880 -11.388 8.820 1.00 13.64 43 ALA C CA 1
ATOM 1278 C C . ALA C 2 43 ? 17.149 -12.591 9.415 1.00 13.58 43 ALA C C 1
ATOM 1279 O O . ALA C 2 43 ? 17.352 -12.922 10.581 1.00 13.60 43 ALA C O 1
ATOM 1281 N N . ALA C 2 44 ? 16.328 -13.267 8.613 1.00 13.30 44 ALA C N 1
ATOM 1282 C CA . ALA C 2 44 ? 15.544 -14.405 9.103 1.00 13.33 44 ALA C CA 1
ATOM 1283 C C . ALA C 2 44 ? 16.406 -15.637 9.357 1.00 12.95 44 ALA C C 1
ATOM 1284 O O . ALA C 2 44 ? 15.997 -16.533 10.084 1.00 12.64 44 ALA C O 1
ATOM 1286 N N . THR C 2 45 ? 17.583 -15.679 8.736 1.00 12.99 45 THR C N 1
ATOM 1287 C CA . THR C 2 45 ? 18.459 -16.843 8.820 1.00 13.01 45 THR C CA 1
ATOM 1288 C C . THR C 2 45 ? 19.805 -16.552 9.485 1.00 13.15 45 THR C C 1
ATOM 1289 O O . THR C 2 45 ? 20.684 -17.418 9.514 1.00 13.11 45 THR C O 1
ATOM 1293 N N . ALA C 2 46 ? 19.954 -15.348 10.040 1.00 13.28 46 ALA C N 1
ATOM 1294 C CA . ALA C 2 46 ? 21.226 -14.899 10.620 1.00 13.52 46 ALA C CA 1
ATOM 1295 C C . ALA C 2 46 ? 21.637 -15.712 11.841 1.00 13.62 46 ALA C C 1
ATOM 1296 O O . ALA C 2 46 ? 22.795 -15.680 12.256 1.00 14.07 46 ALA C O 1
ATOM 1298 N N . ASN C 2 47 ? 20.673 -16.413 12.425 1.00 13.12 47 ASN C N 1
ATOM 1299 C CA . ASN C 2 47 ? 20.914 -17.209 13.616 1.00 13.03 47 ASN C CA 1
ATOM 1300 C C . ASN C 2 47 ? 20.782 -18.706 13.376 1.00 13.65 47 ASN C C 1
ATOM 1301 O O . ASN C 2 47 ? 20.515 -19.492 14.293 1.00 14.03 47 ASN C O 1
ATOM 1306 N N . MET C 2 48 ? 20.983 -19.096 12.117 1.00 14.36 48 MET C N 1
ATOM 1307 C CA . MET C 2 48 ? 20.968 -20.509 11.738 1.00 15.49 48 MET C CA 1
ATOM 1308 C C . MET C 2 48 ? 22.345 -21.044 11.315 1.00 16.09 48 MET C C 1
ATOM 1309 O O . MET C 2 48 ? 22.440 -22.093 10.671 1.00 16.69 48 MET C O 1
ATOM 1314 N N . GLY C 2 49 ? 23.404 -20.320 11.669 1.00 16.99 49 GLY C N 1
ATOM 1315 C CA . GLY C 2 49 ? 24.777 -20.785 11.447 1.00 17.96 49 GLY C CA 1
ATOM 1316 C C . GLY C 2 49 ? 25.137 -20.828 9.975 1.00 18.89 49 GLY C C 1
ATOM 1317 O O . GLY C 2 49 ? 24.794 -19.916 9.223 1.00 19.39 49 GLY C O 1
ATOM 1318 N N . ASP C 2 50 ? 25.825 -21.891 9.562 1.00 19.53 50 ASP C N 1
ATOM 1319 C CA . ASP C 2 50 ? 26.227 -22.048 8.161 1.00 20.07 50 ASP C CA 1
ATOM 1320 C C . ASP C 2 50 ? 25.366 -23.061 7.397 1.00 19.81 50 ASP C C 1
ATOM 1321 O O . ASP C 2 50 ? 25.792 -23.620 6.378 1.00 19.84 50 ASP C O 1
ATOM 1326 N N . ALA C 2 51 ? 24.150 -23.283 7.894 1.00 19.48 51 ALA C N 1
ATOM 1327 C CA . ALA C 2 51 ? 23.187 -24.189 7.267 1.00 19.31 51 ALA C CA 1
ATOM 1328 C C . ALA C 2 51 ? 22.789 -23.736 5.861 1.00 19.10 51 ALA C C 1
ATOM 1329 O O . ALA C 2 51 ? 22.687 -22.542 5.591 1.00 18.63 51 ALA C O 1
ATOM 1331 N N . ILE C 2 52 ? 22.582 -24.692 4.963 1.00 19.01 52 ILE C N 1
ATOM 1332 C CA . ILE C 2 52 ? 21.965 -24.377 3.680 1.00 19.09 52 ILE C CA 1
ATOM 1333 C C . ILE C 2 52 ? 20.459 -24.416 3.914 1.00 19.26 52 ILE C C 1
ATOM 1334 O O . ILE C 2 52 ? 19.900 -25.452 4.290 1.00 19.72 52 ILE C O 1
ATOM 1339 N N . VAL C 2 53 ? 19.814 -23.268 3.738 1.00 19.14 53 VAL C N 1
ATOM 1340 C CA . VAL C 2 53 ? 18.408 -23.122 4.086 1.00 19.16 53 VAL C CA 1
ATOM 1341 C C . VAL C 2 53 ? 17.515 -23.188 2.850 1.00 19.43 53 VAL C C 1
ATOM 1342 O O . VAL C 2 53 ? 17.606 -22.326 1.973 1.00 19.05 53 VAL C O 1
ATOM 1346 N N . PRO C 2 54 ? 16.646 -24.213 2.779 1.00 19.73 54 PRO C N 1
ATOM 1347 C CA . PRO C 2 54 ? 15.640 -24.237 1.730 1.00 20.24 54 PRO C CA 1
ATOM 1348 C C . PRO C 2 54 ? 14.602 -23.163 2.027 1.00 20.57 54 PRO C C 1
ATOM 1349 O O . PRO C 2 54 ? 14.184 -23.001 3.184 1.00 20.84 54 PRO C O 1
ATOM 1353 N N . VAL C 2 55 ? 14.239 -22.406 0.998 1.00 20.64 55 VAL C N 1
ATOM 1354 C CA . VAL C 2 55 ? 13.311 -21.293 1.147 1.00 20.92 55 VAL C CA 1
ATOM 1355 C C . VAL C 2 55 ? 12.295 -21.302 0.016 1.00 21.22 55 VAL C C 1
ATOM 1356 O O . VAL C 2 55 ? 12.644 -21.480 -1.153 1.00 21.35 55 VAL C O 1
ATOM 1360 N N . GLU C 2 56 ? 11.031 -21.137 0.384 1.00 21.38 56 GLU C N 1
ATOM 1361 C CA . GLU C 2 56 ? 9.944 -21.095 -0.575 1.00 21.59 56 GLU C CA 1
ATOM 1362 C C . GLU C 2 56 ? 9.422 -19.665 -0.605 1.00 20.90 56 GLU C C 1
ATOM 1363 O O . GLU C 2 56 ? 8.918 -19.165 0.402 1.00 21.02 56 GLU C O 1
ATOM 1369 N N . ILE C 2 57 ? 9.574 -19.014 -1.755 1.00 19.96 57 ILE C N 1
ATOM 1370 C CA . ILE C 2 57 ? 9.205 -17.614 -1.932 1.00 19.28 57 ILE C CA 1
ATOM 1371 C C . ILE C 2 57 ? 7.939 -17.505 -2.773 1.00 18.88 57 ILE C C 1
ATOM 1372 O O . ILE C 2 57 ? 7.917 -17.912 -3.936 1.00 18.77 57 ILE C O 1
ATOM 1377 N N . THR C 2 58 ? 6.888 -16.960 -2.174 1.00 18.56 58 THR C N 1
ATOM 1378 C CA . THR C 2 58 ? 5.636 -16.715 -2.869 1.00 18.36 58 THR C CA 1
ATOM 1379 C C . THR C 2 58 ? 5.627 -15.258 -3.320 1.00 18.46 58 THR C C 1
ATOM 1380 O O . THR C 2 58 ? 5.832 -14.348 -2.515 1.00 18.32 58 THR C O 1
ATOM 1384 N N . ILE C 2 59 ? 5.432 -15.049 -4.617 1.00 18.55 59 ILE C N 1
ATOM 1385 C CA . ILE C 2 59 ? 5.405 -13.708 -5.178 1.00 19.07 59 ILE C CA 1
ATOM 1386 C C . ILE C 2 59 ? 4.002 -13.365 -5.674 1.00 19.25 59 ILE C C 1
ATOM 1387 O O . ILE C 2 59 ? 3.322 -14.201 -6.271 1.00 19.66 59 ILE C O 1
ATOM 1392 N N . TYR C 2 60 ? 3.584 -12.128 -5.421 1.00 19.38 60 TYR C N 1
ATOM 1393 C CA . TYR C 2 60 ? 2.227 -11.677 -5.722 1.00 19.82 60 TYR C CA 1
ATOM 1394 C C . TYR C 2 60 ? 2.202 -10.757 -6.935 1.00 20.25 60 TYR C C 1
ATOM 1395 O O . TYR C 2 60 ? 3.254 -10.313 -7.397 1.00 20.30 60 TYR C O 1
ATOM 1404 N N . ALA C 2 61 ? 1.002 -10.486 -7.446 1.00 20.92 61 ALA C N 1
ATOM 1405 C CA . ALA C 2 61 ? 0.827 -9.702 -8.675 1.00 21.56 61 ALA C CA 1
ATOM 1406 C C . ALA C 2 61 ? 1.336 -8.269 -8.542 1.00 21.92 61 ALA C C 1
ATOM 1407 O O . ALA C 2 61 ? 1.774 -7.672 -9.527 1.00 22.04 61 ALA C O 1
ATOM 1409 N N . ASP C 2 62 ? 1.286 -7.730 -7.325 1.00 22.22 62 ASP C N 1
ATOM 1410 C CA . ASP C 2 62 ? 1.788 -6.382 -7.052 1.00 22.59 62 ASP C CA 1
ATOM 1411 C C . ASP C 2 62 ? 3.302 -6.370 -6.813 1.00 22.49 62 ASP C C 1
ATOM 1412 O O . ASP C 2 62 ? 3.870 -5.348 -6.416 1.00 22.69 62 ASP C O 1
ATOM 1417 N N . ARG C 2 63 ? 3.930 -7.523 -7.045 1.00 22.32 63 ARG C N 1
ATOM 1418 C CA . ARG C 2 63 ? 5.389 -7.718 -6.952 1.00 22.19 63 ARG C CA 1
ATOM 1419 C C . ARG C 2 63 ? 5.932 -7.866 -5.528 1.00 21.86 63 ARG C C 1
ATOM 1420 O O . ARG C 2 63 ? 7.141 -8.004 -5.346 1.00 22.35 63 ARG C O 1
ATOM 1428 N N . SER C 2 64 ? 5.045 -7.855 -4.531 1.00 21.38 64 SER C N 1
ATOM 1429 C CA . SER C 2 64 ? 5.429 -8.145 -3.152 1.00 20.85 64 SER C CA 1
ATOM 1430 C C . SER C 2 64 ? 5.683 -9.646 -2.978 1.00 20.29 64 SER C C 1
ATOM 1431 O O . SER C 2 64 ? 5.368 -10.438 -3.865 1.00 20.49 64 SER C O 1
ATOM 1434 N N . PHE C 2 65 ? 6.242 -10.039 -1.835 1.00 19.91 65 PHE C N 1
ATOM 1435 C CA . PHE C 2 65 ? 6.552 -11.449 -1.602 1.00 19.50 65 PHE C CA 1
ATOM 1436 C C . PHE C 2 65 ? 6.433 -11.855 -0.136 1.00 19.29 65 PHE C C 1
ATOM 1437 O O . PHE C 2 65 ? 6.523 -11.020 0.769 1.00 18.89 65 PHE C O 1
ATOM 1445 N N . THR C 2 66 ? 6.222 -13.148 0.082 1.00 19.11 66 THR C N 1
ATOM 1446 C CA . THR C 2 66 ? 6.353 -13.755 1.403 1.00 19.49 66 THR C CA 1
ATOM 1447 C C . THR C 2 66 ? 7.273 -14.960 1.230 1.00 19.75 66 THR C C 1
ATOM 1448 O O . THR C 2 66 ? 7.413 -15.473 0.115 1.00 19.65 66 THR C O 1
ATOM 1452 N N . PHE C 2 67 ? 7.924 -15.397 2.307 1.00 20.38 67 PHE C N 1
ATOM 1453 C CA . PHE C 2 67 ? 8.748 -16.608 2.231 1.00 21.02 67 PHE C CA 1
ATOM 1454 C C . PHE C 2 67 ? 8.737 -17.422 3.513 1.00 21.66 67 PHE C C 1
ATOM 1455 O O . PHE C 2 67 ? 8.577 -16.879 4.611 1.00 21.86 67 PHE C O 1
ATOM 1463 N N . VAL C 2 68 ? 8.895 -18.732 3.355 1.00 22.61 68 VAL C N 1
ATOM 1464 C CA . VAL C 2 68 ? 9.026 -19.630 4.499 1.00 23.89 68 VAL C CA 1
ATOM 1465 C C . VAL C 2 68 ? 10.387 -20.326 4.511 1.00 24.66 68 VAL C C 1
ATOM 1466 O O . VAL C 2 68 ? 10.921 -20.700 3.462 1.00 24.24 68 VAL C O 1
ATOM 1470 N N . THR C 2 69 ? 10.940 -20.459 5.713 1.00 25.71 69 THR C N 1
ATOM 1471 C CA . THR C 2 69 ? 12.194 -21.163 5.973 1.00 26.94 69 THR C CA 1
ATOM 1472 C C . THR C 2 69 ? 11.923 -22.659 6.134 1.00 27.42 69 THR C C 1
ATOM 1473 O O . THR C 2 69 ? 10.918 -23.050 6.736 1.00 27.59 69 THR C O 1
ATOM 1477 N N . LYS C 2 70 ? 12.812 -23.489 5.593 1.00 28.15 70 LYS C N 1
ATOM 1478 C CA . LYS C 2 70 ? 12.691 -24.946 5.713 1.00 28.61 70 LYS C CA 1
ATOM 1479 C C . LYS C 2 70 ? 13.981 -25.596 6.211 1.00 28.76 70 LYS C C 1
ATOM 1480 O O . LYS C 2 70 ? 14.805 -24.952 6.863 1.00 29.02 70 LYS C O 1
#

CATH classification: 3.30.70.1170

Solvent-accessible surface area: 10380 Å² total; per-residue (Å²): 46,70,0,3,65,0,124,15,54,6,140,58,1,71,47,10,4,74,30,0,29,128,29,33,9,116,0,0,19,39,80,181,44,38,0,29,0,4,0,89,52,61,56,147,32,76,29,117,15,91,74,64,114,30,64,102,73,211,230,106,156,89,71,16,101,4,73,0,17,3,24,0,24,113,9,50,64,39,8,2,1,10,20,0,0,11,65,57,38,4,83,51,78,96,0,7,124,37,0,31,88,56,1,55,159,57,40,135,22,42,0,37,1,56,0,31,0,33,57,81,149,37,43,75,58,98,47,120,128,73,82,92,87,16,70,18,157,19,130,5,58,4,30,147,8,71,69,53,108,71,3,12,80,12,0,35,126,58,30,7,81,48,105,102,0,14,89,16,1,31,3,5,1,22,32,22,57,131,48,107,4,48,4,55,0,24,0,56,70,112,154,52,30,73,47,84,40,167

Radius of gyration: 19.1 Å; Cα contacts (8 Å, |Δi|>4): 404; chains: 3; bounding box: 34×43×52 Å

Foldseek 3Di:
DKKFKAFAACVVCVVCVVVLVVQAFPDWDGDDRIIITDHPDDGDDDRPTDIDDDDPDD/DFAWDDKDKDKAWALDDDCDPPQVVRLVVLQADSVVVSVVRNVVGVVVPGDIKIKMWTATNVNYIDMDIDDD/DWDDKDKDWAFALDDDCDPPQVVRLVVLPADSVVVSVVRNVVRVPVPGGGWIKIWTADNVRYIDMDTD

GO terms:
  GO:0005515 protein binding (F, IPI)

InterPro domains:
  IPR004498 Ribosomal protein L11 methyltransferase [MF_00735] (1-254)
  IPR029063 S-adenosyl-L-methionine-dependent methyltransferase superfamily [G3DSA:3.40.50.150] (102-254)
  IPR029063 S-adenosyl-L-methionine-dependent methyltransferase superfamily [SSF53335] (45-249)
  IPR050078 Ribosomal protein L11 methyltransferase PrmA [PTHR43648] (52-249)

B-factor: mean 20.06, std 12.15, range [8.2, 134.76]

Secondary structure (DSSP, 8-state):
-EEEEEES-TTTTGGGHHHHHHTT--EEEEETTEEEEEESS----SS--EEEE-----/-PPEEEEEEEEEETT---SSTTHHHHHHTTT--HHHHHHHHHHHHGGG-S-EEEEEEEEETTS-EEEEE---/-EEEEEEEEEETT---STTTHHHHHHTTT--HHHHHHHHHHHHTTSTTPEEEEEEEEETTS-EEEEE-

Nearest PDB structures (foldseek):
  3cjs-assembly1_A  TM=1.018E+00  e=1.367E-10  unclassified
  2nxc-assembly1_A  TM=9.802E-01  e=1.408E-09  Thermus thermophilus HB8
  2nxj-assembly1_A  TM=9.791E-01  e=1.166E-09  Thermus thermophilus HB8
  2zbr-assembly1_A  TM=9.805E-01  e=1.598E-09  Thermus thermophilus
  3cjt-assembly7_M  TM=9.773E-01  e=1.702E-09  unclassified

Organism: Thermus thermophilus (strain ATCC 27634 / DSM 579 / HB8) (NCBI:txid300852)

Sequence (198 aa):
MWVYRLKGTLEALDPILPGLFDGGARGLWEREGEVWAFFPAPVDLPYEGVWEEVGDEWMKKVVAVVKLQLPAGKATPAPPVGPALGQHGANIMEFVKAFNAATANMGDAIVPVEITIYADRSFTFVTKTPKVVAVVKLQLPAGKATPAPPVGPALGQHGANIMEFVKAFNAATANMGDAIVPVEITIYADRSFTFVTK